Protein AF-E4MB71-F1 (afdb_monomer_lite)

Foldseek 3Di:
DQVLDDDDDDDPVVVVVVSVVVVVLPCPQHWQWDADPVRWIWHQQPAARDIGGATATAADALVPCLPPSLVCCLVRPLQVLQSHLRNQLVLCVRHVARERHPDPHHAQDDAAASLLSSLLVSVVSVSHDPVSLVSSLVRLVSLLPDARPVHRRIRQNQSVCCVVPVFRDPPPPDPPRVVHSVRHVVSVVSSCSSCVVVVNND

Secondary structure (DSSP, 8-state):
-GGGS---S--HHHHHHHHHHHHHTTS-SEE--EE-TTS-EEEE-TTTS-EEES--EESEEHHHHTTTHHHHHHHH-HHHHHHHHHHHHHHHHHHSS--SEESSSB-----S-THHHHHHHHHHTT-S-HHHHHHHHHHHHHHTT-EETTEEEEE-TTHHHHHHHSS--SSSS-TTHHHHHHHHHHHHHHHHHHHHHTT---

pLDDT: mean 98.0, std 4.11, range [49.72, 98.94]

Structure (mmCIF, N/CA/C/O backbone):
data_AF-E4MB71-F1
#
_entry.id   AF-E4MB71-F1
#
loop_
_atom_site.group_PDB
_atom_site.id
_atom_site.type_symbol
_atom_site.label_atom_id
_atom_site.label_alt_id
_atom_site.label_comp_id
_atom_site.label_asym_id
_atom_site.label_entity_id
_atom_site.label_seq_id
_atom_site.pdbx_PDB_ins_code
_atom_site.Cartn_x
_atom_site.Cartn_y
_atom_site.Cartn_z
_atom_site.occupancy
_atom_site.B_iso_or_equiv
_atom_site.auth_seq_id
_atom_site.auth_comp_id
_atom_site.auth_asym_id
_atom_site.auth_atom_id
_atom_site.pdbx_PDB_model_num
ATOM 1 N N . MET A 1 1 ? -11.884 0.348 19.409 1.00 82.19 1 MET A N 1
ATOM 2 C CA . MET A 1 1 ? -11.938 0.363 17.930 1.00 82.19 1 MET A CA 1
ATOM 3 C C . MET A 1 1 ? -13.296 0.855 17.442 1.00 82.19 1 MET A C 1
ATOM 5 O O . MET A 1 1 ? -13.348 1.995 17.018 1.00 82.19 1 MET A O 1
ATOM 9 N N . LEU A 1 2 ? -14.393 0.099 17.597 1.00 92.62 2 LEU A N 1
ATOM 10 C CA . LEU A 1 2 ? -15.703 0.449 17.006 1.00 92.62 2 LEU A CA 1
ATOM 11 C C . LEU A 1 2 ? -16.300 1.801 17.448 1.00 92.62 2 LEU A C 1
ATOM 13 O O . LEU A 1 2 ? -16.857 2.505 16.617 1.00 92.62 2 LEU A O 1
ATOM 17 N N . GLY A 1 3 ? -16.123 2.206 18.712 1.00 94.19 3 GLY A N 1
ATOM 18 C CA . GLY A 1 3 ? -16.611 3.497 19.231 1.00 94.19 3 GLY A CA 1
ATOM 19 C C . GLY A 1 3 ? -15.892 4.742 18.691 1.00 94.19 3 GLY A C 1
ATOM 20 O O . GLY A 1 3 ? -16.098 5.830 19.201 1.00 94.19 3 GLY A O 1
ATOM 21 N N . ARG A 1 4 ? -15.011 4.613 17.688 1.00 94.50 4 ARG A N 1
ATOM 22 C CA . ARG A 1 4 ? -14.465 5.776 16.967 1.00 94.50 4 ARG A CA 1
ATOM 23 C C . ARG A 1 4 ? -15.493 6.427 16.040 1.00 94.50 4 ARG A C 1
ATOM 25 O O . ARG A 1 4 ? -15.279 7.563 15.632 1.00 94.50 4 ARG A O 1
ATOM 32 N N . ILE A 1 5 ? -16.559 5.706 15.686 1.00 97.69 5 ILE A N 1
ATOM 33 C CA . ILE A 1 5 ? -17.670 6.227 14.895 1.00 97.69 5 ILE A CA 1
ATOM 34 C C . ILE A 1 5 ? -18.975 5.848 15.594 1.00 97.69 5 ILE A C 1
ATOM 36 O O . ILE A 1 5 ? -19.319 4.668 15.719 1.00 97.69 5 ILE A O 1
ATOM 40 N N . GLU A 1 6 ? -19.697 6.866 16.039 1.00 97.88 6 GLU A N 1
ATOM 41 C CA . GLU A 1 6 ? -21.020 6.748 16.641 1.00 97.88 6 GLU A CA 1
ATOM 42 C C . GLU A 1 6 ? -22.053 7.216 15.614 1.00 97.88 6 GLU A C 1
ATOM 44 O O . GLU A 1 6 ? -21.882 8.257 14.977 1.00 97.88 6 GLU A O 1
ATOM 49 N N . VAL A 1 7 ? -23.083 6.399 15.388 1.00 98.00 7 VAL A N 1
ATOM 50 C CA . VAL A 1 7 ? -24.142 6.671 14.409 1.00 98.00 7 VAL A CA 1
ATOM 51 C C . VAL A 1 7 ? -25.502 6.594 15.092 1.00 98.00 7 VAL A C 1
ATOM 53 O O . VAL A 1 7 ? -25.758 5.684 15.877 1.00 98.00 7 VAL A O 1
ATOM 56 N N . GLU A 1 8 ? -26.388 7.530 14.762 1.00 98.31 8 GLU A N 1
ATOM 57 C CA . GLU A 1 8 ? -27.729 7.656 15.344 1.00 98.31 8 GLU A CA 1
ATOM 58 C C . GLU A 1 8 ? -28.786 7.869 14.247 1.00 98.31 8 GLU A C 1
ATOM 60 O O . GLU A 1 8 ? -28.458 8.107 13.084 1.00 98.31 8 GLU A O 1
ATOM 65 N N . GLY A 1 9 ? -30.072 7.777 14.606 1.00 98.25 9 GLY A N 1
ATOM 66 C CA . GLY A 1 9 ? -31.196 8.043 13.695 1.00 98.25 9 GLY A CA 1
ATOM 67 C C . GLY A 1 9 ? -31.513 6.931 12.684 1.00 98.25 9 GLY A C 1
ATOM 68 O O . GLY A 1 9 ? -32.307 7.147 11.771 1.00 98.25 9 GLY A O 1
ATOM 69 N N . GLY A 1 10 ? -30.911 5.748 12.833 1.00 97.88 10 GLY A N 1
ATOM 70 C CA . GLY A 1 10 ? -31.118 4.583 11.973 1.00 97.88 10 GLY A CA 1
ATOM 71 C C . GLY A 1 10 ? -32.014 3.493 12.572 1.00 97.88 10 GLY A C 1
ATOM 72 O O . GLY A 1 10 ? -32.376 3.494 13.750 1.00 97.88 10 GLY A O 1
ATOM 73 N N . THR A 1 11 ? -32.344 2.516 11.734 1.00 98.75 11 THR A N 1
ATOM 74 C CA . THR A 1 11 ? -33.005 1.262 12.121 1.00 98.75 11 THR A CA 1
ATOM 75 C C . THR A 1 11 ? -32.009 0.270 12.733 1.00 98.75 11 THR A C 1
ATOM 77 O O . THR A 1 11 ? -30.802 0.344 12.496 1.00 98.75 11 THR A O 1
ATOM 80 N N . THR A 1 12 ? -32.508 -0.730 13.466 1.00 98.69 12 THR A N 1
ATOM 81 C CA . THR A 1 12 ? -31.668 -1.803 14.029 1.00 98.69 12 THR A CA 1
ATOM 82 C C . THR A 1 12 ? -30.829 -2.525 12.970 1.00 98.69 12 THR A C 1
ATOM 84 O O . THR A 1 12 ? -29.670 -2.851 13.228 1.00 98.69 12 THR A O 1
ATOM 87 N N . ASP A 1 13 ? -31.368 -2.747 11.770 1.00 98.75 13 ASP A N 1
ATOM 88 C CA . ASP A 1 13 ? -30.648 -3.450 10.703 1.00 98.75 13 ASP A CA 1
ATOM 89 C C . ASP A 1 13 ? -29.541 -2.595 10.080 1.00 98.75 13 ASP A C 1
ATOM 91 O O . ASP A 1 13 ? -28.474 -3.116 9.743 1.00 98.75 13 ASP A O 1
ATOM 95 N N . GLN A 1 14 ? -29.729 -1.274 10.011 1.00 98.75 14 GLN A N 1
ATOM 96 C CA . GLN A 1 14 ? -28.665 -0.351 9.614 1.00 98.75 14 GLN A CA 1
ATOM 97 C C . GLN A 1 14 ? -27.524 -0.351 10.633 1.00 98.75 14 GLN A C 1
ATOM 99 O O . GLN A 1 14 ? -26.367 -0.447 10.230 1.00 98.75 14 GLN A O 1
ATOM 104 N N . TYR A 1 15 ? -27.821 -0.342 11.938 1.00 98.69 15 TYR A N 1
ATOM 105 C CA . TYR A 1 15 ? -26.783 -0.434 12.971 1.00 98.69 15 TYR A CA 1
ATOM 106 C C . TYR A 1 15 ? -26.015 -1.755 12.904 1.00 98.69 15 TYR A C 1
ATOM 108 O O . TYR A 1 15 ? -24.784 -1.759 12.942 1.00 98.69 15 TYR A O 1
ATOM 116 N N . ARG A 1 16 ? -26.724 -2.880 12.746 1.00 98.62 16 ARG A N 1
ATOM 117 C CA . ARG A 1 16 ? -26.099 -4.201 12.576 1.00 98.62 16 ARG A CA 1
ATOM 118 C C . ARG A 1 16 ? -25.190 -4.230 11.359 1.00 98.62 16 ARG A C 1
ATOM 120 O O . ARG A 1 16 ? -24.053 -4.680 11.474 1.00 98.62 16 ARG A O 1
ATOM 127 N N . THR A 1 17 ? -25.666 -3.731 10.221 1.00 98.75 17 THR A N 1
ATOM 128 C CA . THR A 1 17 ? -24.887 -3.674 8.980 1.00 98.75 17 THR A CA 1
ATOM 129 C C . THR A 1 17 ? -23.653 -2.800 9.162 1.00 98.75 17 THR A C 1
ATOM 131 O O . THR A 1 17 ? -22.541 -3.245 8.886 1.00 98.75 17 THR A O 1
ATOM 134 N N . PHE A 1 18 ? -23.826 -1.591 9.700 1.00 98.75 18 PHE A N 1
ATOM 135 C CA . PHE A 1 18 ? -22.744 -0.635 9.902 1.00 98.75 18 PHE A CA 1
ATOM 136 C C . PHE A 1 18 ? -21.639 -1.202 10.796 1.00 98.75 18 PHE A C 1
ATOM 138 O O . PHE A 1 18 ? -20.486 -1.278 10.374 1.00 98.75 18 PHE A O 1
ATOM 145 N N . TYR A 1 19 ? -21.980 -1.665 12.002 1.00 98.56 19 TYR A N 1
ATOM 146 C CA . TYR A 1 19 ? -20.978 -2.171 12.941 1.00 98.56 19 TYR A CA 1
ATOM 147 C C . TYR A 1 19 ? -20.384 -3.518 12.515 1.00 98.56 19 TYR A C 1
ATOM 149 O O . TYR A 1 19 ? -19.219 -3.778 12.815 1.00 98.56 19 TYR A O 1
ATOM 157 N N . SER A 1 20 ? -21.118 -4.337 11.751 1.00 98.62 20 SER A N 1
ATOM 158 C CA . SER A 1 20 ? -20.559 -5.550 11.137 1.00 98.62 20 SER A CA 1
ATOM 159 C C . SER A 1 20 ? -19.520 -5.212 10.067 1.00 98.62 20 SER A C 1
ATOM 161 O O . SER A 1 20 ? -18.433 -5.791 10.067 1.00 98.62 20 SER A O 1
ATOM 163 N N . CYS A 1 21 ? -19.811 -4.249 9.186 1.00 98.69 21 CYS A N 1
ATOM 164 C CA . CYS A 1 21 ? -18.854 -3.767 8.190 1.00 98.69 21 CYS A CA 1
ATOM 165 C C . CYS A 1 21 ? -17.642 -3.104 8.855 1.00 98.69 21 CYS A C 1
ATOM 167 O O . CYS A 1 21 ? -16.511 -3.439 8.516 1.00 98.69 21 CYS A O 1
ATOM 169 N N . LEU A 1 22 ? -17.855 -2.236 9.851 1.00 98.38 22 LEU A N 1
ATOM 170 C CA . LEU A 1 22 ? -16.765 -1.576 10.575 1.00 98.38 22 LEU A CA 1
ATOM 171 C C . LEU A 1 22 ? -15.863 -2.588 11.288 1.00 98.38 22 LEU A C 1
ATOM 173 O O . LEU A 1 22 ? -14.645 -2.449 11.243 1.00 98.38 22 LEU A O 1
ATOM 177 N N . TYR A 1 23 ? -16.439 -3.633 11.890 1.00 98.44 23 TYR A N 1
ATOM 178 C CA . TYR A 1 23 ? -15.668 -4.743 12.446 1.00 98.44 23 TYR A CA 1
ATOM 179 C C . TYR A 1 23 ? -14.781 -5.400 11.379 1.00 98.44 23 TYR A C 1
ATOM 181 O O . TYR A 1 23 ? -13.574 -5.529 11.591 1.00 98.44 23 TYR A O 1
ATOM 189 N N . ARG A 1 24 ? -15.337 -5.753 10.209 1.00 98.56 24 ARG A N 1
ATOM 190 C CA . ARG A 1 24 ? -14.570 -6.370 9.110 1.00 98.56 24 ARG A CA 1
ATOM 191 C C . ARG A 1 24 ? -13.446 -5.471 8.592 1.00 98.56 24 ARG A C 1
ATOM 193 O O . ARG A 1 24 ? -12.367 -5.983 8.309 1.00 98.56 24 ARG A O 1
ATOM 200 N N . SER A 1 25 ? -13.648 -4.157 8.581 1.00 98.31 25 SER A N 1
ATOM 201 C CA . SER A 1 25 ? -12.637 -3.159 8.203 1.00 98.31 25 SER A CA 1
ATOM 202 C C . SER A 1 25 ? -11.522 -2.950 9.240 1.00 98.31 25 SER A C 1
ATOM 204 O O . SER A 1 25 ? -10.687 -2.070 9.063 1.00 98.31 25 SER A O 1
ATOM 206 N N . THR A 1 26 ? -11.493 -3.721 10.333 1.00 96.56 26 THR A N 1
ATOM 207 C CA . THR A 1 26 ? -10.449 -3.630 11.375 1.00 96.56 26 THR A CA 1
ATOM 208 C C . THR A 1 26 ? -9.679 -4.935 11.583 1.00 96.56 26 THR A C 1
ATOM 210 O O . THR A 1 26 ? -8.955 -5.070 12.566 1.00 96.56 26 THR A O 1
ATOM 213 N N . LEU A 1 27 ? -9.841 -5.904 10.675 1.00 98.44 27 LEU A N 1
ATOM 214 C CA . LEU A 1 27 ? -9.194 -7.216 10.776 1.00 98.44 27 LEU A CA 1
ATOM 215 C C . LEU A 1 27 ? -7.884 -7.319 9.988 1.00 98.44 27 LEU A C 1
ATOM 217 O O . LEU A 1 27 ? -6.977 -8.021 10.429 1.00 98.44 27 LEU A O 1
ATOM 221 N N . PHE A 1 28 ? -7.795 -6.647 8.837 1.00 98.75 28 PHE A N 1
ATOM 222 C CA . PHE A 1 28 ? -6.672 -6.763 7.905 1.00 98.75 28 PHE A CA 1
ATOM 223 C C . PHE A 1 28 ? -6.094 -5.389 7.524 1.00 98.75 28 PHE A C 1
ATOM 225 O O . PHE A 1 28 ? -6.854 -4.417 7.479 1.00 98.75 28 PHE A O 1
ATOM 232 N N . PRO A 1 29 ? -4.784 -5.306 7.214 1.00 98.75 29 PRO A N 1
ATOM 233 C CA . PRO A 1 29 ? -3.789 -6.379 7.354 1.00 98.75 29 PRO A CA 1
ATOM 234 C C . PRO A 1 29 ? -3.560 -6.754 8.826 1.00 98.75 29 PRO A C 1
ATOM 236 O O . PRO A 1 29 ? -3.719 -5.920 9.719 1.00 98.75 29 PRO A O 1
ATOM 239 N N . ARG A 1 30 ? -3.214 -8.016 9.100 1.00 98.75 30 ARG A N 1
ATOM 240 C CA . ARG A 1 30 ? -2.982 -8.456 10.485 1.00 98.75 30 ARG A CA 1
ATOM 241 C C . ARG A 1 30 ? -1.586 -8.060 10.951 1.00 98.75 30 ARG A C 1
ATOM 243 O O . ARG A 1 30 ? -0.652 -8.037 10.147 1.00 98.75 30 ARG A O 1
ATOM 250 N N . LYS A 1 31 ? -1.431 -7.851 12.262 1.00 98.88 31 LYS A N 1
ATOM 251 C CA . LYS A 1 31 ? -0.110 -7.786 12.898 1.00 98.88 31 LYS A CA 1
ATOM 252 C C . LYS A 1 31 ? 0.650 -9.075 12.594 1.00 98.88 31 LYS A C 1
ATOM 254 O O . LYS A 1 31 ? 0.107 -10.169 12.749 1.00 98.88 31 LYS A O 1
ATOM 259 N N . PHE A 1 32 ? 1.890 -8.931 12.155 1.00 98.88 32 PHE A N 1
ATOM 260 C CA . PHE A 1 32 ? 2.808 -10.034 11.886 1.00 98.88 32 PHE A CA 1
ATOM 261 C C . PHE A 1 32 ? 4.153 -9.803 12.576 1.00 98.88 32 PHE A C 1
ATOM 263 O O . PHE A 1 32 ? 5.210 -10.171 12.079 1.00 98.88 32 PHE A O 1
ATOM 270 N N . TYR A 1 33 ? 4.080 -9.154 13.731 1.00 98.88 33 TYR A N 1
ATOM 271 C CA . TYR A 1 33 ? 5.183 -8.900 14.631 1.00 98.88 33 TYR A CA 1
ATOM 272 C C . TYR A 1 33 ? 4.803 -9.403 16.027 1.00 98.88 33 TYR A C 1
ATOM 274 O O . TYR A 1 33 ? 3.621 -9.525 16.363 1.00 98.88 33 TYR A O 1
ATOM 282 N N . GLU A 1 34 ? 5.813 -9.654 16.842 1.00 98.88 34 GLU A N 1
ATOM 283 C CA . GLU A 1 34 ? 5.720 -10.066 18.235 1.00 98.88 34 GLU A CA 1
ATOM 284 C C . GLU A 1 34 ? 6.510 -9.094 19.120 1.00 98.88 34 GLU A C 1
ATOM 286 O O . GLU A 1 34 ? 7.253 -8.237 18.635 1.00 98.88 34 GLU A O 1
ATOM 291 N N . ILE A 1 35 ? 6.315 -9.198 20.434 1.00 98.69 35 ILE A N 1
ATOM 292 C CA . ILE A 1 35 ? 7.003 -8.370 21.425 1.00 98.69 35 ILE A CA 1
ATOM 293 C C . ILE A 1 35 ? 7.885 -9.287 22.268 1.00 98.69 35 ILE A C 1
ATOM 295 O O . ILE A 1 35 ? 7.393 -10.252 22.855 1.00 98.69 35 ILE A O 1
ATOM 299 N N . ASP A 1 36 ? 9.185 -9.002 22.317 1.00 97.88 36 ASP A N 1
ATOM 300 C CA . ASP A 1 36 ? 10.129 -9.780 23.115 1.00 97.88 36 ASP A CA 1
ATOM 301 C C . ASP A 1 36 ? 9.987 -9.506 24.626 1.00 97.88 36 ASP A C 1
ATOM 303 O O . ASP A 1 36 ? 9.243 -8.633 25.077 1.00 97.88 36 ASP A O 1
ATOM 307 N N . LYS A 1 37 ? 10.752 -10.238 25.445 1.00 97.38 37 LYS A N 1
ATOM 308 C CA . LYS A 1 37 ? 10.742 -10.090 26.913 1.00 97.38 37 LYS A CA 1
ATOM 309 C C . LYS A 1 37 ? 11.136 -8.692 27.420 1.00 97.38 37 LYS A C 1
ATOM 311 O O . LYS A 1 37 ? 10.883 -8.386 28.581 1.00 97.38 37 LYS A O 1
ATOM 316 N N . ASN A 1 38 ? 11.803 -7.889 26.592 1.00 98.00 38 ASN A N 1
ATOM 317 C CA . ASN A 1 38 ? 12.260 -6.541 26.921 1.00 98.00 38 ASN A CA 1
ATOM 318 C C . ASN A 1 38 ? 11.294 -5.464 26.393 1.00 98.00 38 ASN A C 1
ATOM 320 O O . ASN A 1 38 ? 11.539 -4.280 26.607 1.00 98.00 38 ASN A O 1
ATOM 324 N N . GLY A 1 39 ? 10.211 -5.856 25.713 1.00 97.75 39 GLY A N 1
ATOM 325 C CA . GLY A 1 39 ? 9.265 -4.932 25.096 1.00 97.75 39 GLY A CA 1
ATOM 326 C C . GLY A 1 39 ? 9.649 -4.486 23.682 1.00 97.75 39 GLY A C 1
ATOM 327 O O . GLY A 1 39 ? 8.983 -3.604 23.141 1.00 97.75 39 GLY A O 1
ATOM 328 N N . ASN A 1 40 ? 10.686 -5.066 23.068 1.00 98.31 40 ASN A N 1
ATOM 329 C CA . ASN A 1 40 ? 11.068 -4.730 21.697 1.00 98.31 40 ASN A CA 1
ATOM 330 C C . ASN A 1 40 ? 10.130 -5.403 20.700 1.00 98.31 40 ASN A C 1
ATOM 332 O O . ASN A 1 40 ? 9.779 -6.573 20.849 1.00 98.31 40 ASN A O 1
ATOM 336 N N . ILE A 1 41 ? 9.786 -4.675 19.644 1.00 98.69 41 ILE A N 1
ATOM 337 C CA . ILE A 1 41 ? 9.001 -5.199 18.532 1.00 98.69 41 ILE A CA 1
ATOM 338 C C . ILE A 1 41 ? 9.936 -5.910 17.550 1.00 98.69 41 ILE A C 1
ATOM 340 O O . ILE A 1 41 ? 10.899 -5.313 17.065 1.00 98.69 41 ILE A O 1
ATOM 344 N N . LEU A 1 42 ? 9.633 -7.171 17.252 1.00 98.69 42 LEU A N 1
ATOM 345 C CA . LEU A 1 42 ? 10.373 -8.033 16.330 1.00 98.69 42 LEU A CA 1
ATOM 346 C C . LEU A 1 42 ? 9.393 -8.736 15.390 1.00 98.69 42 LEU A C 1
ATOM 348 O O . LEU A 1 42 ? 8.239 -8.947 15.746 1.00 98.69 42 LEU A O 1
ATOM 352 N N . HIS A 1 43 ? 9.843 -9.179 14.226 1.00 98.88 43 HIS A N 1
ATOM 353 C CA . HIS A 1 43 ? 9.041 -10.015 13.339 1.00 98.88 43 HIS A CA 1
ATOM 354 C C . HIS A 1 43 ? 9.901 -11.081 12.664 1.00 98.88 43 HIS A C 1
ATOM 356 O O . HIS A 1 43 ? 11.083 -10.871 12.408 1.00 98.88 43 HIS A O 1
ATOM 362 N N . TYR A 1 44 ? 9.293 -12.224 12.348 1.00 98.81 44 TYR A N 1
ATOM 363 C CA . TYR A 1 44 ? 9.832 -13.126 11.334 1.00 98.81 44 TYR A CA 1
ATOM 364 C C . TYR A 1 44 ? 9.506 -12.538 9.961 1.00 98.81 44 TYR A C 1
ATOM 366 O O . TYR A 1 44 ? 8.333 -12.328 9.644 1.00 98.81 44 TYR A O 1
ATOM 374 N N . SER A 1 45 ? 10.522 -12.268 9.150 1.00 98.81 45 SER A N 1
ATOM 375 C CA . SER A 1 45 ? 10.342 -11.766 7.796 1.00 98.81 45 SER A CA 1
ATOM 376 C C . SER A 1 45 ? 9.757 -12.865 6.912 1.00 98.81 45 SER A C 1
ATOM 378 O O . SER A 1 45 ? 10.427 -13.865 6.628 1.00 98.81 45 SER A O 1
ATOM 380 N N . PRO A 1 46 ? 8.535 -12.686 6.382 1.00 98.69 46 PRO A N 1
ATOM 381 C CA . PRO A 1 46 ? 7.987 -13.630 5.423 1.00 98.69 46 PRO A CA 1
ATOM 382 C C . PRO A 1 46 ? 8.632 -13.492 4.032 1.00 98.69 46 PRO A C 1
ATOM 384 O O . PRO A 1 46 ? 8.223 -14.193 3.106 1.00 98.69 46 PRO A O 1
ATOM 387 N N . TYR A 1 47 ? 9.601 -12.585 3.875 1.00 98.62 47 TYR A N 1
ATOM 388 C CA . TYR A 1 47 ? 10.261 -12.281 2.612 1.00 98.62 47 TYR A CA 1
ATOM 389 C C . TYR A 1 47 ? 11.668 -12.875 2.515 1.00 98.62 47 TYR A C 1
ATOM 391 O O . TYR A 1 47 ? 12.042 -13.331 1.436 1.00 98.62 47 TYR A O 1
ATOM 399 N N . ASN A 1 48 ? 12.426 -12.906 3.618 1.00 98.56 48 ASN A N 1
ATOM 400 C CA . ASN A 1 48 ? 13.794 -13.440 3.637 1.00 98.56 48 ASN A CA 1
ATOM 401 C C . ASN A 1 48 ? 14.042 -14.538 4.694 1.00 98.56 48 ASN A C 1
ATOM 403 O O . ASN A 1 48 ? 15.068 -15.210 4.633 1.00 98.56 48 ASN A O 1
ATOM 407 N N . GLY A 1 49 ? 13.097 -14.777 5.610 1.00 98.62 49 GLY A N 1
ATOM 408 C CA . GLY A 1 49 ? 13.181 -15.837 6.618 1.00 98.62 49 GLY A CA 1
ATOM 409 C C . GLY A 1 49 ? 13.978 -15.493 7.882 1.00 98.62 49 GLY A C 1
ATOM 410 O O . GLY A 1 49 ? 14.173 -16.367 8.727 1.00 98.62 49 GLY A O 1
ATOM 411 N N . GLU A 1 50 ? 14.435 -14.251 8.037 1.00 98.75 50 GLU A N 1
ATOM 412 C CA . GLU A 1 50 ? 15.164 -13.788 9.222 1.00 98.75 50 GLU A CA 1
ATOM 413 C C . GLU A 1 50 ? 14.223 -13.232 10.301 1.00 98.75 50 GLU A C 1
ATOM 415 O O . GLU A 1 50 ? 13.084 -12.861 10.024 1.00 98.75 50 GLU A O 1
ATOM 420 N N . VAL A 1 51 ? 14.699 -13.148 11.548 1.00 98.75 51 VAL A N 1
ATOM 421 C CA . VAL A 1 51 ? 14.005 -12.416 12.619 1.00 98.75 51 VAL A CA 1
ATOM 422 C C . VAL A 1 51 ? 14.629 -11.032 12.745 1.00 98.75 51 VAL A C 1
ATOM 424 O O . VAL A 1 51 ? 15.806 -10.915 13.088 1.00 98.75 51 VAL A O 1
ATOM 427 N N . LEU A 1 52 ? 13.841 -9.994 12.479 1.00 98.81 52 LEU A N 1
ATOM 428 C CA . LEU A 1 52 ? 14.304 -8.613 12.361 1.00 98.81 52 LEU A CA 1
ATOM 429 C C . LEU A 1 52 ? 13.515 -7.676 13.290 1.00 98.81 52 LEU A C 1
ATOM 431 O O . LEU A 1 52 ? 12.380 -7.981 13.667 1.00 98.81 52 LEU A O 1
ATOM 435 N N . PRO A 1 53 ? 14.102 -6.540 13.705 1.00 98.62 53 PRO A N 1
ATOM 436 C CA . PRO A 1 53 ? 13.400 -5.557 14.517 1.00 98.62 53 PRO A CA 1
ATOM 437 C C . PRO A 1 53 ? 12.362 -4.764 13.716 1.00 98.62 53 PRO A C 1
ATOM 439 O O . PRO A 1 53 ? 12.508 -4.523 12.520 1.00 98.62 53 PRO A O 1
ATOM 442 N N . GLY A 1 54 ? 11.343 -4.275 14.419 1.00 98.62 54 GLY A N 1
ATOM 443 C CA . GLY A 1 54 ? 10.341 -3.359 13.881 1.00 98.62 54 GLY A CA 1
ATOM 444 C C . GLY A 1 54 ? 9.045 -4.034 13.445 1.00 98.62 54 GLY A C 1
ATOM 445 O O . GLY A 1 54 ? 8.876 -5.251 13.533 1.00 98.62 54 GLY A O 1
ATOM 446 N N . TYR A 1 55 ? 8.089 -3.208 13.030 1.00 98.88 55 TYR A N 1
ATOM 447 C CA . TYR A 1 55 ? 6.748 -3.657 12.674 1.00 98.88 55 TYR A CA 1
ATOM 448 C C . TYR A 1 55 ? 6.745 -4.501 11.398 1.00 98.88 55 TYR A C 1
ATOM 450 O O . TYR A 1 55 ? 7.573 -4.319 10.508 1.00 98.88 55 TYR A O 1
ATOM 458 N N . MET A 1 56 ? 5.758 -5.387 11.300 1.00 98.88 56 MET A N 1
ATOM 459 C CA . MET A 1 56 ? 5.426 -6.126 10.088 1.00 98.88 56 MET A CA 1
ATOM 460 C C . MET A 1 56 ? 3.928 -6.417 10.075 1.00 98.88 56 MET A C 1
ATOM 462 O O . MET A 1 56 ? 3.328 -6.725 11.109 1.00 98.88 56 MET A O 1
ATOM 466 N N . TYR A 1 57 ? 3.327 -6.309 8.895 1.00 98.94 57 TYR A N 1
ATOM 467 C CA . TYR A 1 57 ? 1.913 -6.560 8.639 1.00 98.94 57 TYR A CA 1
ATOM 468 C C . TYR A 1 57 ? 1.767 -7.327 7.325 1.00 98.94 57 TYR A C 1
ATOM 470 O O . TYR A 1 57 ? 2.568 -7.151 6.408 1.00 98.94 57 TYR A O 1
ATOM 478 N N . THR A 1 58 ? 0.752 -8.184 7.223 1.00 98.88 58 THR A N 1
ATOM 479 C CA . THR A 1 58 ? 0.490 -8.967 6.004 1.00 98.88 58 THR A CA 1
ATOM 480 C C . THR A 1 58 ? -0.986 -9.385 5.898 1.00 98.88 58 THR A C 1
ATOM 482 O O . THR A 1 58 ? -1.815 -8.968 6.712 1.00 98.88 58 THR A O 1
ATOM 485 N N . ASP A 1 59 ? -1.321 -10.190 4.890 1.00 98.81 59 ASP A N 1
ATOM 486 C CA . ASP A 1 59 ? -2.658 -10.690 4.553 1.00 98.81 59 ASP A CA 1
ATOM 487 C C . ASP A 1 59 ? -3.607 -9.601 4.077 1.00 98.81 59 ASP A C 1
ATOM 489 O O . ASP A 1 59 ? -4.710 -9.419 4.586 1.00 98.81 59 ASP A O 1
ATOM 493 N N . THR A 1 60 ? -3.151 -8.873 3.062 1.00 98.81 60 THR A N 1
ATOM 494 C CA . THR A 1 60 ? -3.966 -7.916 2.320 1.00 98.81 60 THR A CA 1
ATOM 495 C C . THR A 1 60 ? -3.528 -7.858 0.860 1.00 98.81 60 THR A C 1
ATOM 497 O O . THR A 1 60 ? -2.355 -8.069 0.538 1.00 98.81 60 THR A O 1
ATOM 500 N N . GLY A 1 61 ? -4.487 -7.558 -0.013 1.00 98.75 61 GLY A N 1
ATOM 501 C CA . GLY A 1 61 ? -4.272 -7.247 -1.420 1.00 98.75 61 GLY A CA 1
ATOM 502 C C . GLY A 1 61 ? -4.562 -5.782 -1.678 1.00 98.75 61 GLY A C 1
ATOM 503 O O . GLY A 1 61 ? -5.697 -5.338 -1.510 1.00 98.75 61 GLY A O 1
ATOM 504 N N . PHE A 1 62 ? -3.563 -5.011 -2.090 1.00 98.81 62 PHE A N 1
ATOM 505 C CA . PHE A 1 62 ? -3.743 -3.580 -2.280 1.00 98.81 62 PHE A CA 1
ATOM 506 C C . PHE A 1 62 ? -4.688 -3.246 -3.407 1.00 98.81 62 PHE A C 1
ATOM 508 O O . PHE A 1 62 ? -5.441 -2.303 -3.214 1.00 98.81 62 PHE A O 1
ATOM 515 N N . TRP A 1 63 ? -4.758 -4.057 -4.468 1.00 98.81 63 TRP A N 1
ATOM 516 C CA . TRP A 1 63 ? -5.775 -3.945 -5.523 1.00 98.81 63 TRP A CA 1
ATOM 517 C C . TRP A 1 63 ? -7.215 -3.815 -4.978 1.00 98.81 63 TRP A C 1
ATOM 519 O O . TRP A 1 63 ? -8.030 -3.065 -5.531 1.00 98.81 63 TRP A O 1
ATOM 529 N N . ASP A 1 64 ? -7.509 -4.481 -3.855 1.00 98.81 64 ASP A N 1
ATOM 530 C CA . ASP A 1 64 ? -8.772 -4.348 -3.126 1.00 98.81 64 ASP A CA 1
ATOM 531 C C . ASP A 1 64 ? -8.764 -3.114 -2.209 1.00 98.81 64 ASP A C 1
ATOM 533 O O . ASP A 1 64 ? -9.657 -2.262 -2.247 1.00 98.81 64 ASP A O 1
ATOM 537 N N . THR A 1 65 ? -7.753 -3.018 -1.344 1.00 98.81 65 THR A N 1
ATOM 538 C CA . THR A 1 65 ? -7.830 -2.203 -0.125 1.00 98.81 65 THR A CA 1
ATOM 539 C C . THR A 1 65 ? -7.397 -0.746 -0.286 1.00 98.81 65 THR A C 1
ATOM 541 O O . THR A 1 65 ? -7.712 0.065 0.591 1.00 98.81 65 THR A O 1
ATOM 544 N N . PHE A 1 66 ? -6.718 -0.380 -1.381 1.00 98.81 66 PHE A N 1
ATOM 545 C CA . PHE A 1 66 ? -6.285 1.007 -1.631 1.00 98.81 66 PHE A CA 1
ATOM 546 C C . PHE A 1 66 ? -7.470 1.979 -1.752 1.00 98.81 66 PHE A C 1
ATOM 548 O O . PHE A 1 66 ? -7.365 3.156 -1.418 1.00 98.81 66 PHE A O 1
ATOM 555 N N . ARG A 1 67 ? -8.621 1.466 -2.202 1.00 98.69 67 ARG A N 1
ATOM 556 C CA . ARG A 1 67 ? -9.793 2.250 -2.616 1.00 98.69 67 ARG A CA 1
ATOM 557 C C . ARG A 1 67 ? -10.518 2.912 -1.446 1.00 98.69 67 ARG A C 1
ATOM 559 O O . ARG A 1 67 ? -11.018 4.025 -1.583 1.00 98.69 67 ARG A O 1
ATOM 566 N N . SER A 1 68 ? -10.619 2.221 -0.310 1.00 98.50 68 SER A N 1
ATOM 567 C CA . SER A 1 68 ? -11.379 2.719 0.848 1.00 98.50 68 SER A CA 1
ATOM 568 C C . SER A 1 68 ? -10.885 2.227 2.204 1.00 98.50 68 SER A C 1
ATOM 570 O O . SER A 1 68 ? -11.017 2.968 3.176 1.00 98.50 68 SER A O 1
ATOM 572 N N . LEU A 1 69 ? -10.291 1.031 2.298 1.00 98.81 69 LEU A N 1
ATOM 573 C CA . LEU A 1 69 ? -9.848 0.493 3.584 1.00 98.81 69 LEU A CA 1
ATOM 574 C C . LEU A 1 69 ? -8.686 1.313 4.151 1.00 98.81 69 LEU A C 1
ATOM 576 O O . LEU A 1 69 ? -8.801 1.847 5.249 1.00 98.81 69 LEU A O 1
ATOM 580 N N . PHE A 1 70 ? -7.600 1.482 3.396 1.00 98.81 70 PHE A N 1
ATOM 581 C CA . PHE A 1 70 ? -6.473 2.313 3.836 1.00 98.81 70 PHE A CA 1
ATOM 582 C C . PHE A 1 70 ? -6.855 3.791 4.040 1.00 98.81 70 PHE A C 1
ATOM 584 O O . PHE A 1 70 ? -6.487 4.353 5.075 1.00 98.81 70 PHE A O 1
ATOM 591 N N . PRO A 1 71 ? -7.671 4.415 3.164 1.00 98.88 71 PRO A N 1
ATOM 592 C CA . PRO A 1 71 ? -8.242 5.732 3.438 1.00 98.88 71 PRO A CA 1
ATOM 593 C C . PRO A 1 71 ? -9.039 5.818 4.751 1.00 98.88 71 PRO A C 1
ATOM 595 O O . PRO A 1 71 ? -8.910 6.812 5.469 1.00 98.88 71 PRO A O 1
ATOM 598 N N . LEU A 1 72 ? -9.825 4.789 5.100 1.00 98.75 72 LEU A N 1
ATOM 599 C CA . LEU A 1 72 ? -10.532 4.711 6.383 1.00 98.75 72 LEU A CA 1
ATOM 600 C C . LEU A 1 72 ? -9.547 4.641 7.555 1.00 98.75 72 LEU A C 1
ATOM 602 O O . LEU A 1 72 ? -9.752 5.329 8.556 1.00 98.75 72 LEU A O 1
ATOM 606 N N . LEU A 1 73 ? -8.473 3.851 7.439 1.00 98.69 73 LEU A N 1
ATOM 607 C CA . LEU A 1 73 ? -7.440 3.786 8.475 1.00 98.69 73 LEU A CA 1
ATOM 608 C C . LEU A 1 73 ? -6.755 5.144 8.657 1.00 98.69 73 LEU A C 1
ATOM 610 O O . LEU A 1 73 ? -6.609 5.589 9.790 1.00 98.69 73 LEU A O 1
ATOM 614 N N . ASN A 1 74 ? -6.426 5.846 7.571 1.00 98.69 74 ASN A N 1
ATOM 615 C CA . ASN A 1 74 ? -5.854 7.193 7.637 1.00 98.69 74 ASN A CA 1
ATOM 616 C C . ASN A 1 74 ? -6.765 8.195 8.362 1.00 98.69 74 ASN A C 1
ATOM 618 O O . ASN A 1 74 ? -6.273 9.068 9.069 1.00 98.69 74 ASN A O 1
ATOM 622 N N . LEU A 1 75 ? -8.084 8.072 8.199 1.00 98.44 75 LEU A N 1
ATOM 623 C CA . LEU A 1 75 ? -9.047 8.980 8.820 1.00 98.44 75 LEU A CA 1
ATOM 624 C C . LEU A 1 75 ? -9.330 8.637 10.291 1.00 98.44 75 LEU A C 1
ATOM 626 O O . LEU A 1 75 ? -9.394 9.528 11.133 1.00 98.44 75 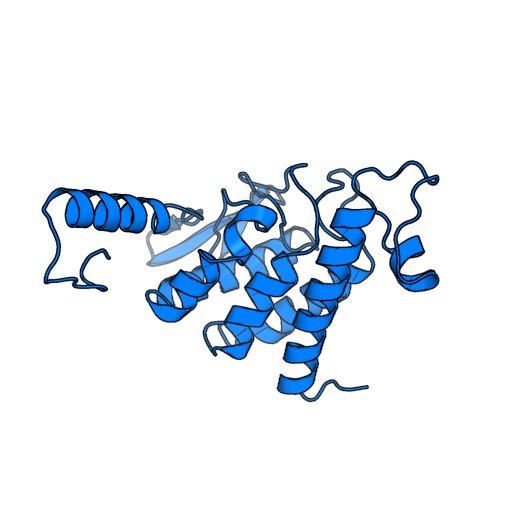LEU A O 1
ATOM 630 N N . VAL A 1 76 ? -9.544 7.356 10.597 1.00 97.94 76 VAL A N 1
ATOM 631 C CA . VAL A 1 76 ? -10.154 6.918 11.868 1.00 97.94 76 VAL A CA 1
ATOM 632 C C . VAL A 1 76 ? -9.153 6.215 12.787 1.00 97.94 76 VAL A C 1
ATOM 634 O O . VAL A 1 76 ? -9.279 6.273 14.013 1.00 97.94 76 VAL A O 1
ATOM 637 N N . TYR A 1 77 ? -8.136 5.571 12.213 1.00 98.44 77 TYR A N 1
ATOM 638 C CA . TYR A 1 77 ? -7.136 4.778 12.932 1.00 98.44 77 TYR A CA 1
ATOM 639 C C . TYR A 1 77 ? -5.691 5.099 12.489 1.00 98.44 77 TYR A C 1
ATOM 641 O O . TYR A 1 77 ? -4.923 4.171 12.216 1.00 98.44 77 TYR A O 1
ATOM 649 N N . PRO A 1 78 ? -5.279 6.383 12.422 1.00 98.56 78 PRO A N 1
ATOM 650 C CA . PRO A 1 78 ? -4.001 6.765 11.817 1.00 98.56 78 PRO A CA 1
ATOM 651 C C . PRO A 1 78 ? -2.794 6.147 12.529 1.00 98.56 78 PRO A C 1
ATOM 653 O O . PRO A 1 78 ? -1.844 5.748 11.870 1.00 98.56 78 PRO A O 1
ATOM 656 N N . SER A 1 79 ? -2.847 5.963 13.854 1.00 98.50 79 SER A N 1
ATOM 657 C CA . SER A 1 79 ? -1.758 5.310 14.596 1.00 98.50 79 SER A CA 1
ATOM 658 C C . SER A 1 79 ? -1.536 3.857 14.168 1.00 98.50 79 SER A C 1
ATOM 660 O O . SER A 1 79 ? -0.403 3.399 14.142 1.00 98.50 79 SER A O 1
ATOM 662 N N . VAL A 1 80 ? -2.601 3.135 13.802 1.00 98.69 80 VAL A N 1
ATOM 663 C CA . VAL A 1 80 ? -2.487 1.759 13.296 1.00 98.69 80 VAL A CA 1
ATOM 664 C C . VAL A 1 80 ? -1.881 1.774 11.900 1.00 98.69 80 VAL A C 1
ATOM 666 O O . VAL A 1 80 ? -0.995 0.976 11.610 1.00 98.69 80 VAL A O 1
ATOM 669 N N . ASN A 1 81 ? -2.313 2.699 11.039 1.00 98.81 81 ASN A N 1
ATOM 670 C CA . ASN A 1 81 ? -1.741 2.769 9.702 1.00 98.81 81 ASN A CA 1
ATOM 671 C C . ASN A 1 81 ? -0.280 3.239 9.712 1.00 98.81 81 ASN A C 1
ATOM 673 O O . ASN A 1 81 ? 0.477 2.796 8.861 1.00 98.81 81 ASN A O 1
ATOM 677 N N . ALA A 1 82 ? 0.149 4.040 10.692 1.00 98.94 82 ALA A N 1
ATOM 678 C CA . ALA A 1 82 ? 1.561 4.371 10.888 1.00 98.94 82 ALA A CA 1
ATOM 679 C C . ALA A 1 82 ? 2.419 3.113 11.131 1.00 98.94 82 ALA A C 1
ATOM 681 O O . ALA A 1 82 ? 3.448 2.942 10.479 1.00 98.94 82 ALA A O 1
ATOM 682 N N . GLU A 1 83 ? 1.962 2.186 11.987 1.00 98.88 83 GLU A N 1
ATOM 683 C CA . GLU A 1 83 ? 2.632 0.888 12.183 1.00 98.88 83 GLU A CA 1
ATOM 684 C C . GLU A 1 83 ? 2.646 0.053 10.889 1.00 98.88 83 GLU A C 1
ATOM 686 O O . GLU A 1 83 ? 3.647 -0.591 10.573 1.00 98.88 83 GLU A O 1
ATOM 691 N N . ILE A 1 84 ? 1.552 0.078 10.115 1.00 98.94 84 ILE A N 1
ATOM 692 C CA . ILE A 1 84 ? 1.478 -0.622 8.825 1.00 98.94 84 ILE A CA 1
ATOM 693 C C . ILE A 1 84 ? 2.483 -0.028 7.830 1.00 98.94 84 ILE A C 1
ATOM 695 O O . ILE A 1 84 ? 3.200 -0.791 7.190 1.00 98.94 84 ILE A O 1
ATOM 699 N N . GLN A 1 85 ? 2.586 1.301 7.715 1.00 98.94 85 GLN A N 1
ATOM 700 C CA . GLN A 1 85 ? 3.550 1.954 6.820 1.00 98.94 85 GLN A CA 1
ATOM 701 C C . GLN A 1 85 ? 4.999 1.608 7.188 1.00 98.94 85 GLN A C 1
ATOM 703 O O . GLN A 1 85 ? 5.784 1.291 6.294 1.00 98.94 85 GLN A O 1
ATOM 708 N N . ALA A 1 86 ? 5.335 1.579 8.482 1.00 98.94 86 ALA A N 1
ATOM 709 C CA . ALA A 1 86 ? 6.640 1.101 8.943 1.00 98.94 86 ALA A CA 1
ATOM 710 C C . ALA A 1 86 ? 6.887 -0.366 8.540 1.00 98.94 86 ALA A C 1
ATOM 712 O O . ALA A 1 86 ? 7.965 -0.722 8.062 1.00 98.94 86 ALA A O 1
ATOM 713 N N . GLY A 1 87 ? 5.856 -1.213 8.636 1.00 98.94 87 GLY A N 1
ATOM 714 C CA . GLY A 1 87 ? 5.897 -2.589 8.136 1.00 98.94 87 GLY A CA 1
ATOM 715 C C . GLY A 1 87 ? 6.116 -2.696 6.622 1.00 98.94 87 GLY A C 1
ATOM 716 O O . GLY A 1 87 ? 6.836 -3.583 6.171 1.00 98.94 87 GLY A O 1
ATOM 717 N N . LEU A 1 88 ? 5.558 -1.781 5.824 1.00 98.94 88 LEU A N 1
ATOM 718 C CA . LEU A 1 88 ? 5.805 -1.732 4.377 1.00 98.94 88 LEU A CA 1
ATOM 719 C C . LEU A 1 88 ? 7.230 -1.284 4.044 1.00 98.94 88 LEU A C 1
ATOM 721 O O . LEU A 1 88 ? 7.831 -1.813 3.107 1.00 98.94 88 LEU A O 1
ATOM 725 N N . ALA A 1 89 ? 7.793 -0.356 4.819 1.00 98.94 89 ALA A N 1
ATOM 726 C CA . ALA A 1 89 ? 9.190 0.038 4.676 1.00 98.94 89 ALA A CA 1
ATOM 727 C C . ALA A 1 89 ? 10.125 -1.150 4.961 1.00 98.94 89 ALA A C 1
ATOM 729 O O . ALA A 1 89 ? 11.063 -1.392 4.201 1.00 98.94 89 ALA A O 1
ATOM 730 N N . ASN A 1 90 ? 9.818 -1.943 5.991 1.00 98.94 90 ASN A N 1
ATOM 731 C CA . ASN A 1 90 ? 10.504 -3.199 6.296 1.00 98.94 90 ASN A CA 1
ATOM 732 C C . ASN A 1 90 ? 10.354 -4.241 5.174 1.00 98.94 90 ASN A C 1
ATOM 734 O O . ASN A 1 90 ? 11.359 -4.736 4.667 1.00 98.94 90 ASN A O 1
ATOM 738 N N . ALA A 1 91 ? 9.141 -4.463 4.655 1.00 98.88 91 ALA A N 1
ATOM 739 C CA . ALA A 1 91 ? 8.920 -5.351 3.509 1.00 98.88 91 ALA A CA 1
ATOM 740 C C . ALA A 1 91 ? 9.772 -4.969 2.280 1.00 98.88 91 ALA A C 1
ATOM 742 O O . ALA A 1 91 ? 10.313 -5.848 1.599 1.00 98.88 91 ALA A O 1
ATOM 743 N N . TYR A 1 92 ? 9.947 -3.669 2.009 1.00 98.88 92 TYR A N 1
ATOM 744 C CA . TYR A 1 92 ? 10.851 -3.203 0.954 1.00 98.88 92 TYR A CA 1
ATOM 745 C C . TYR A 1 92 ? 12.325 -3.456 1.289 1.00 98.88 92 TYR A C 1
ATOM 747 O O . TYR A 1 92 ? 13.048 -3.961 0.433 1.00 98.88 92 TYR A O 1
ATOM 755 N N . ARG A 1 93 ? 12.777 -3.165 2.517 1.00 98.81 93 ARG A N 1
ATOM 756 C CA . ARG A 1 93 ? 14.162 -3.442 2.956 1.00 98.81 93 ARG A CA 1
ATOM 757 C C . ARG A 1 93 ? 14.516 -4.926 2.837 1.00 98.81 93 ARG A C 1
ATOM 759 O O . ARG A 1 93 ? 15.639 -5.262 2.478 1.00 98.81 93 ARG A O 1
ATOM 766 N N . GLU A 1 94 ? 13.556 -5.799 3.109 1.00 98.81 94 GLU A N 1
ATOM 767 C CA . GLU A 1 94 ? 13.762 -7.247 3.192 1.00 98.81 94 GLU A CA 1
ATOM 768 C C . GLU A 1 94 ? 13.604 -7.977 1.859 1.00 98.81 94 GLU A C 1
ATOM 770 O O . GLU A 1 94 ? 14.179 -9.049 1.682 1.00 98.81 94 GLU A O 1
ATOM 775 N N . SER A 1 95 ? 12.821 -7.423 0.927 1.00 98.56 95 SER A N 1
ATOM 776 C CA . SER A 1 95 ? 12.504 -8.081 -0.349 1.00 98.56 95 SER A CA 1
ATOM 777 C C . SER A 1 95 ? 12.935 -7.300 -1.591 1.00 98.56 95 SER A C 1
ATOM 779 O O . SER A 1 95 ? 12.968 -7.853 -2.689 1.00 98.56 95 SER A O 1
ATOM 781 N N . GLY A 1 96 ? 13.233 -6.008 -1.447 1.00 98.62 96 GLY A N 1
ATOM 782 C CA . GLY A 1 96 ? 13.470 -5.084 -2.555 1.00 98.62 96 GLY A CA 1
ATOM 783 C C . GLY A 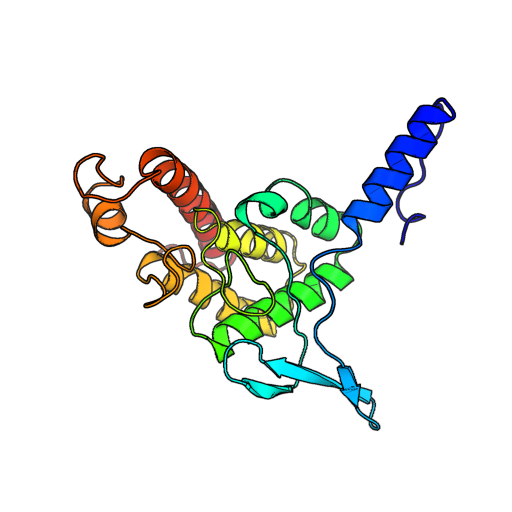1 96 ? 12.202 -4.607 -3.275 1.00 98.62 96 GLY A C 1
ATOM 784 O O . GLY A 1 96 ? 12.318 -3.918 -4.291 1.00 98.62 96 GLY A O 1
ATOM 785 N N . PHE A 1 97 ? 11.005 -4.954 -2.783 1.00 98.81 97 PHE A N 1
ATOM 786 C CA . PHE A 1 97 ? 9.717 -4.560 -3.363 1.00 98.81 97 PHE A CA 1
ATOM 787 C C . PHE A 1 97 ? 8.696 -4.175 -2.286 1.00 98.81 97 PHE A C 1
ATOM 789 O O . PHE A 1 97 ? 8.635 -4.793 -1.226 1.00 98.81 97 PHE A O 1
ATOM 796 N N . LEU A 1 98 ? 7.832 -3.203 -2.590 1.00 98.75 98 LEU A N 1
ATOM 797 C CA . LEU A 1 98 ? 6.560 -3.097 -1.874 1.00 98.75 98 LEU A CA 1
ATOM 798 C C . LEU A 1 98 ? 5.668 -4.283 -2.271 1.00 98.75 98 LEU A C 1
ATOM 800 O O . LEU A 1 98 ? 5.646 -4.649 -3.450 1.00 98.75 98 LEU A O 1
ATOM 804 N N . PRO A 1 99 ? 4.939 -4.899 -1.325 1.00 98.44 99 PRO A N 1
ATOM 805 C CA . PRO A 1 99 ? 3.972 -5.931 -1.667 1.00 98.44 99 PRO A CA 1
ATOM 806 C C . PRO A 1 99 ? 2.782 -5.322 -2.416 1.00 98.44 99 PRO A C 1
ATOM 808 O O . PRO A 1 99 ? 2.385 -4.199 -2.135 1.00 98.44 99 PRO A O 1
ATOM 811 N N . GLU A 1 100 ? 2.181 -6.086 -3.327 1.00 98.69 100 GLU A N 1
ATOM 812 C CA . GLU A 1 100 ? 0.847 -5.783 -3.877 1.00 98.69 100 GLU A CA 1
ATOM 813 C C . GLU A 1 100 ? -0.198 -6.745 -3.306 1.00 98.69 100 GLU A C 1
ATOM 815 O O . GLU A 1 100 ? -1.273 -6.329 -2.883 1.00 98.69 100 GLU A O 1
ATOM 820 N N . TRP A 1 101 ? 0.145 -8.030 -3.206 1.00 98.88 101 TRP A N 1
ATOM 821 C CA . TRP A 1 101 ? -0.617 -9.033 -2.466 1.00 98.88 101 TRP A CA 1
ATOM 822 C C . TRP A 1 101 ? 0.343 -9.820 -1.583 1.00 98.88 101 TRP A C 1
ATOM 824 O O . TRP A 1 101 ? 1.299 -10.420 -2.084 1.00 98.88 101 TRP A O 1
ATOM 834 N N . ALA A 1 102 ? 0.097 -9.822 -0.274 1.00 98.75 102 ALA A N 1
ATOM 835 C CA . ALA A 1 102 ? 0.961 -10.494 0.692 1.00 98.75 102 ALA A CA 1
ATOM 836 C C . ALA A 1 102 ? 0.171 -11.478 1.557 1.00 98.75 102 ALA A C 1
ATOM 838 O O . ALA A 1 102 ? -0.849 -11.101 2.124 1.00 98.75 102 ALA A O 1
ATOM 839 N N . SER A 1 103 ? 0.630 -12.735 1.638 1.00 98.62 103 SER A N 1
ATOM 840 C CA . SER A 1 103 ? 0.085 -13.773 2.536 1.00 98.62 103 SER A CA 1
ATOM 841 C C . SER A 1 103 ? 1.006 -15.011 2.626 1.00 98.62 103 SER A C 1
ATOM 843 O O . SER A 1 103 ? 0.902 -15.924 1.792 1.00 98.62 103 SER A O 1
ATOM 845 N N . PRO A 1 104 ? 1.924 -15.061 3.614 1.00 98.44 104 PRO A N 1
ATOM 846 C CA . PRO A 1 104 ? 2.410 -13.904 4.366 1.00 98.44 104 PRO A CA 1
ATOM 847 C C . PRO A 1 104 ? 3.455 -13.087 3.576 1.00 98.44 104 PRO A C 1
ATOM 849 O O . PRO A 1 104 ? 3.579 -11.890 3.806 1.00 98.44 104 PRO A O 1
ATOM 852 N N . GLY A 1 105 ? 4.185 -13.704 2.639 1.00 98.62 105 GLY A N 1
ATOM 853 C CA . GLY A 1 105 ? 5.128 -13.026 1.735 1.00 98.62 105 GLY A CA 1
ATOM 854 C C . GLY A 1 105 ? 4.472 -12.657 0.403 1.00 98.62 105 GLY A C 1
ATOM 855 O O . GLY A 1 105 ? 3.252 -12.756 0.279 1.00 98.62 105 GLY A O 1
ATOM 856 N N . HIS A 1 106 ? 5.265 -12.282 -0.606 1.00 98.75 106 HIS A N 1
ATOM 857 C CA . HIS A 1 106 ? 4.760 -11.951 -1.950 1.00 98.75 106 HIS A CA 1
ATOM 858 C C . HIS A 1 106 ? 3.943 -13.097 -2.558 1.00 98.75 106 HIS A C 1
ATOM 860 O O . HIS A 1 106 ? 4.384 -14.248 -2.592 1.00 98.75 106 HIS A O 1
ATOM 866 N N . ARG A 1 107 ? 2.750 -12.786 -3.074 1.00 98.69 107 ARG A N 1
ATOM 867 C CA . ARG A 1 107 ? 1.853 -13.753 -3.719 1.00 98.69 107 ARG A CA 1
ATOM 868 C C . ARG A 1 107 ? 1.403 -13.247 -5.080 1.00 98.69 107 ARG A C 1
ATOM 870 O O . ARG A 1 107 ? 1.068 -12.078 -5.235 1.00 98.69 107 ARG A O 1
ATOM 877 N N . GLY A 1 108 ? 1.367 -14.161 -6.051 1.00 98.00 108 GLY A N 1
ATOM 878 C CA . GLY A 1 108 ? 0.893 -13.905 -7.412 1.00 98.00 108 GLY A CA 1
ATOM 879 C C . GLY A 1 108 ? -0.618 -13.717 -7.444 1.00 98.00 108 GLY A C 1
ATOM 880 O O . GLY A 1 108 ? -1.334 -14.670 -7.735 1.00 98.00 108 GLY A O 1
ATOM 881 N N . CYS A 1 109 ? -1.106 -12.535 -7.080 1.00 96.19 109 CYS A N 1
ATOM 882 C CA . CYS A 1 109 ? -2.531 -12.246 -7.045 1.00 96.19 109 CYS A CA 1
ATOM 883 C C . CYS A 1 109 ? -2.803 -10.761 -7.290 1.00 96.19 109 CYS A C 1
ATOM 885 O O . CYS A 1 109 ? -2.231 -9.883 -6.650 1.00 96.19 109 CYS A O 1
ATOM 887 N N . MET A 1 110 ? -3.726 -10.547 -8.223 1.00 97.56 110 MET A N 1
ATOM 888 C CA . MET A 1 110 ? -4.198 -9.286 -8.795 1.00 97.56 110 MET A CA 1
ATOM 889 C C . MET A 1 110 ? -3.125 -8.450 -9.519 1.00 97.56 110 MET A C 1
ATOM 891 O O . MET A 1 110 ? -2.017 -8.915 -9.786 1.00 97.56 110 MET A O 1
ATOM 895 N N . VAL A 1 111 ? -3.519 -7.261 -9.982 1.00 98.56 111 VAL A N 1
ATOM 896 C CA . VAL A 1 111 ? -2.755 -6.397 -10.897 1.00 98.56 111 VAL A CA 1
ATOM 897 C C . VAL A 1 111 ? -2.549 -5.003 -10.295 1.00 98.56 111 VAL A C 1
ATOM 899 O O . VAL A 1 111 ? -3.003 -4.731 -9.185 1.00 98.56 111 VAL A O 1
ATOM 902 N N . GLY A 1 112 ? -1.882 -4.121 -11.042 1.00 98.12 112 GLY A N 1
ATOM 903 C CA . GLY A 1 112 ? -1.626 -2.741 -10.626 1.00 98.12 112 GLY A CA 1
ATOM 904 C C . GLY A 1 112 ? -0.339 -2.593 -9.820 1.00 98.12 112 GLY A C 1
ATOM 905 O O . GLY A 1 112 ? 0.433 -3.541 -9.683 1.00 98.12 112 GLY A O 1
ATOM 906 N N . ASN A 1 113 ? -0.059 -1.365 -9.392 1.00 98.69 113 ASN A N 1
ATOM 907 C CA . ASN A 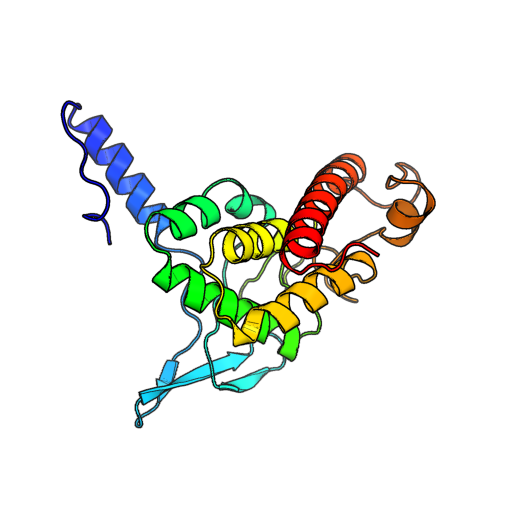1 113 ? 1.052 -1.018 -8.513 1.00 98.69 113 ASN A CA 1
ATOM 908 C C . ASN A 1 113 ? 0.519 -0.143 -7.362 1.00 98.69 113 ASN A C 1
ATOM 910 O O . ASN A 1 113 ? 1.125 0.854 -6.962 1.00 98.69 113 ASN A O 1
ATOM 914 N N . ASN A 1 114 ? -0.655 -0.544 -6.862 1.00 98.88 114 ASN A N 1
ATOM 915 C CA . ASN A 1 114 ? -1.526 0.205 -5.960 1.00 98.88 114 ASN A CA 1
ATOM 916 C C . ASN A 1 114 ? -0.916 0.388 -4.557 1.00 98.88 114 ASN A C 1
ATOM 918 O O . ASN A 1 114 ? -1.412 1.194 -3.765 1.00 98.88 114 ASN A O 1
ATOM 922 N N . SER A 1 115 ? 0.194 -0.297 -4.254 1.00 98.81 115 SER A N 1
ATOM 923 C CA . SER A 1 115 ? 1.091 0.065 -3.147 1.00 98.81 115 SER A CA 1
ATOM 924 C C . SER A 1 115 ? 1.489 1.549 -3.187 1.00 98.81 115 SER A C 1
ATOM 926 O O . SER A 1 115 ? 1.559 2.187 -2.135 1.00 98.81 115 SER A O 1
ATOM 928 N N . ALA A 1 116 ? 1.645 2.135 -4.383 1.00 98.88 116 ALA A N 1
ATOM 929 C CA . ALA A 1 116 ? 1.903 3.559 -4.564 1.00 98.88 116 ALA A CA 1
ATOM 930 C C . ALA A 1 116 ? 0.766 4.438 -4.023 1.00 98.88 116 ALA A C 1
ATOM 932 O O . ALA A 1 116 ? 1.022 5.432 -3.351 1.00 98.88 116 ALA A O 1
ATOM 933 N N . SER A 1 117 ? -0.493 4.062 -4.254 1.00 98.94 117 SER A N 1
ATOM 934 C CA . SER A 1 117 ? -1.649 4.765 -3.690 1.00 98.94 117 SER A CA 1
ATOM 935 C C . SER A 1 117 ? -1.685 4.690 -2.164 1.00 98.94 117 SER A C 1
ATOM 937 O O . SER A 1 117 ? -1.798 5.721 -1.498 1.00 98.94 117 SER A O 1
ATOM 939 N N . VAL A 1 118 ? -1.522 3.485 -1.607 1.00 98.94 118 VAL A N 1
ATOM 940 C CA . VAL A 1 118 ? -1.541 3.248 -0.154 1.00 98.94 118 VAL A CA 1
ATOM 941 C C . VAL A 1 118 ? -0.479 4.086 0.560 1.00 98.94 118 VAL A C 1
ATOM 943 O O . VAL A 1 118 ? -0.782 4.765 1.544 1.00 98.94 118 VAL A O 1
ATOM 946 N N . VAL A 1 119 ? 0.750 4.066 0.042 1.00 98.94 119 VAL A N 1
ATOM 947 C CA . VAL A 1 119 ? 1.884 4.808 0.600 1.00 98.94 119 VAL A CA 1
ATOM 948 C C . VAL A 1 119 ? 1.708 6.313 0.402 1.00 98.94 119 VAL A C 1
ATOM 950 O O . VAL A 1 119 ? 1.856 7.080 1.356 1.00 98.94 119 VAL A O 1
ATOM 953 N N . SER A 1 120 ? 1.351 6.762 -0.805 1.00 98.88 120 SER A N 1
ATOM 954 C CA . SER A 1 120 ? 1.165 8.187 -1.081 1.00 98.88 120 SER A CA 1
ATOM 955 C C . SER A 1 120 ? 0.053 8.805 -0.241 1.00 98.88 120 SER A C 1
ATOM 957 O O . SER A 1 120 ? 0.254 9.889 0.304 1.00 98.88 120 SER A O 1
ATOM 959 N N . ASP A 1 121 ? -1.098 8.143 -0.089 1.00 98.94 121 ASP A N 1
ATOM 960 C CA . ASP A 1 121 ? -2.207 8.668 0.718 1.00 98.94 121 ASP A CA 1
ATOM 961 C C . ASP A 1 121 ? -1.790 8.858 2.186 1.00 98.94 121 ASP A C 1
ATOM 963 O O . ASP A 1 121 ? -2.071 9.901 2.780 1.00 98.94 121 ASP A O 1
ATOM 967 N N . ALA A 1 122 ? -1.053 7.895 2.753 1.00 98.94 122 ALA A N 1
ATOM 968 C CA . ALA A 1 122 ? -0.537 7.985 4.118 1.00 98.94 122 ALA A CA 1
ATOM 969 C C . ALA A 1 122 ? 0.503 9.111 4.285 1.00 98.94 122 ALA A C 1
ATOM 971 O O . ALA A 1 122 ? 0.402 9.900 5.229 1.00 98.94 122 ALA A O 1
ATOM 972 N N . ILE A 1 123 ? 1.452 9.255 3.349 1.00 98.81 123 ILE A N 1
ATOM 973 C CA . ILE A 1 123 ? 2.464 10.329 3.382 1.00 98.81 123 ILE A CA 1
ATOM 974 C C . ILE A 1 123 ? 1.798 11.706 3.267 1.00 98.81 123 ILE A C 1
ATOM 976 O O . ILE A 1 123 ? 2.112 12.634 4.018 1.00 98.81 123 ILE A O 1
ATOM 980 N N . LEU A 1 124 ? 0.873 11.871 2.317 1.00 98.75 124 LEU A N 1
ATOM 981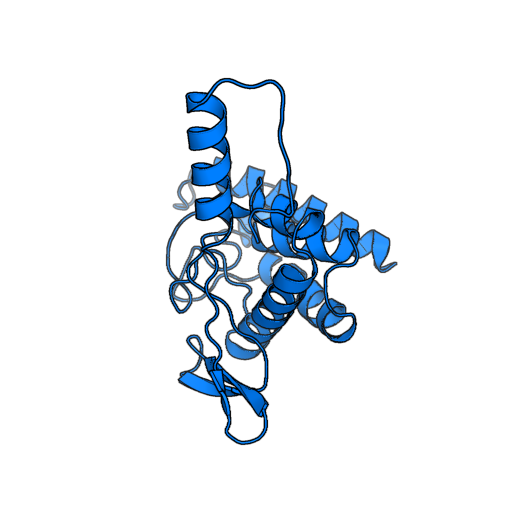 C CA . LEU A 1 124 ? 0.215 13.153 2.065 1.00 98.75 124 LEU A CA 1
ATOM 982 C C . LEU A 1 124 ? -0.641 13.596 3.260 1.00 98.75 124 LEU A C 1
ATOM 984 O O . LEU A 1 124 ? -0.659 14.790 3.565 1.00 98.75 124 LEU A O 1
ATOM 988 N N . LYS A 1 125 ? -1.271 12.647 3.968 1.00 98.81 125 LYS A N 1
ATOM 989 C CA . LYS A 1 125 ? -2.060 12.883 5.191 1.00 98.81 125 LYS A CA 1
ATOM 990 C C . LYS A 1 125 ? -1.230 12.941 6.482 1.00 98.81 125 LYS A C 1
ATOM 992 O O . LYS A 1 125 ? -1.806 13.164 7.541 1.00 98.81 125 LYS A O 1
ATOM 997 N N . GLY A 1 126 ? 0.095 12.782 6.410 1.00 98.56 126 GLY A N 1
ATOM 998 C CA . GLY A 1 126 ? 0.988 12.882 7.573 1.00 98.56 126 GLY A CA 1
ATOM 999 C C . GLY A 1 126 ? 0.891 11.703 8.546 1.00 98.56 126 GLY A C 1
ATOM 1000 O O . GLY A 1 126 ? 1.087 11.884 9.742 1.00 98.56 126 GLY A O 1
ATOM 1001 N N . VAL A 1 127 ? 0.540 10.517 8.044 1.00 98.75 127 VAL A N 1
ATOM 1002 C CA . VAL A 1 127 ? 0.386 9.288 8.841 1.00 98.75 127 VAL A CA 1
ATOM 1003 C C . VAL A 1 127 ? 1.671 8.458 8.872 1.00 98.75 127 VAL A C 1
ATOM 1005 O O . VAL A 1 127 ? 1.938 7.764 9.849 1.00 98.75 127 VAL A O 1
ATOM 1008 N N . THR A 1 128 ? 2.467 8.516 7.807 1.00 98.81 128 THR A N 1
ATOM 1009 C CA . THR A 1 128 ? 3.733 7.783 7.695 1.00 98.81 128 THR A CA 1
ATOM 1010 C C . THR A 1 128 ? 4.775 8.316 8.690 1.00 98.81 128 THR A C 1
ATOM 1012 O O . THR A 1 128 ? 4.963 9.534 8.730 1.00 98.81 128 THR A O 1
ATOM 1015 N N . PRO A 1 129 ? 5.478 7.448 9.450 1.00 98.50 129 PRO A N 1
ATOM 1016 C CA . PRO A 1 129 ? 6.624 7.855 10.267 1.00 98.50 129 PRO A CA 1
ATOM 1017 C C . PRO A 1 129 ? 7.691 8.567 9.428 1.00 98.50 129 PRO A C 1
ATOM 1019 O O . PRO A 1 129 ? 8.008 8.124 8.323 1.00 98.50 129 PRO A O 1
ATOM 1022 N N . GLU A 1 130 ? 8.235 9.673 9.938 1.00 98.38 130 GLU A N 1
ATOM 1023 C CA . GLU A 1 130 ? 9.140 10.559 9.187 1.00 98.38 130 GLU A CA 1
ATOM 1024 C C . GLU A 1 130 ? 10.381 9.808 8.675 1.00 98.38 130 GLU A C 1
ATOM 1026 O O . GLU A 1 130 ? 10.804 9.987 7.532 1.00 98.38 130 GLU A O 1
ATOM 1031 N N . GLU A 1 131 ? 10.921 8.904 9.494 1.00 98.19 131 GLU A N 1
ATOM 1032 C CA . GLU A 1 131 ? 12.086 8.078 9.185 1.00 98.19 131 GLU A CA 1
ATOM 1033 C C . GLU A 1 131 ? 11.869 7.110 8.009 1.00 98.19 131 GLU A C 1
ATOM 1035 O O . GLU A 1 131 ? 12.827 6.748 7.323 1.00 98.19 131 GLU A O 1
ATOM 1040 N N . ASP A 1 132 ? 10.621 6.722 7.732 1.00 98.69 132 ASP A N 1
ATOM 1041 C CA . ASP A 1 132 ? 10.280 5.759 6.684 1.00 98.69 132 ASP A CA 1
ATOM 1042 C C . ASP A 1 132 ? 9.899 6.427 5.353 1.00 98.69 132 ASP A C 1
ATOM 1044 O O . ASP A 1 132 ? 9.903 5.763 4.312 1.00 98.69 132 ASP A O 1
ATOM 1048 N N . ILE A 1 133 ? 9.624 7.741 5.334 1.00 98.75 133 ILE A N 1
ATOM 1049 C CA . ILE A 1 133 ? 9.189 8.472 4.126 1.00 98.75 133 ILE A CA 1
ATOM 1050 C C . ILE A 1 133 ? 10.199 8.318 2.983 1.00 98.75 133 ILE A C 1
ATOM 1052 O O . ILE A 1 133 ? 9.811 8.075 1.838 1.00 98.75 133 ILE A O 1
ATOM 1056 N N . ALA A 1 134 ? 11.497 8.451 3.274 1.00 98.50 134 ALA A N 1
ATOM 1057 C CA . ALA A 1 134 ? 12.539 8.351 2.255 1.00 98.50 134 ALA A CA 1
ATOM 1058 C C . ALA A 1 134 ? 12.602 6.945 1.639 1.00 98.50 134 ALA A C 1
ATOM 1060 O O . ALA A 1 134 ? 12.624 6.820 0.413 1.00 98.50 134 ALA A O 1
ATOM 1061 N N . THR A 1 135 ? 12.566 5.905 2.481 1.00 98.81 135 THR A N 1
ATOM 1062 C CA . THR A 1 135 ? 12.554 4.499 2.053 1.00 98.81 135 THR A CA 1
ATOM 1063 C C . THR A 1 135 ? 11.317 4.191 1.214 1.00 98.81 135 THR A C 1
ATOM 1065 O O . THR A 1 135 ? 11.431 3.620 0.134 1.00 98.81 135 THR A O 1
ATOM 1068 N N . LEU A 1 136 ? 10.135 4.608 1.666 1.00 98.88 136 LEU A N 1
ATOM 1069 C CA . LEU A 1 136 ? 8.878 4.349 0.966 1.00 98.88 136 LEU A CA 1
ATOM 1070 C C . LEU A 1 136 ? 8.780 5.100 -0.368 1.00 98.88 136 LEU A C 1
ATOM 1072 O O . LEU A 1 136 ? 8.304 4.543 -1.358 1.00 98.88 136 LEU A O 1
ATOM 1076 N N . TYR A 1 137 ? 9.276 6.339 -0.437 1.00 98.69 137 TYR A N 1
ATOM 1077 C CA . TYR A 1 137 ? 9.351 7.075 -1.699 1.00 98.69 137 TYR A CA 1
ATOM 1078 C C . TYR A 1 137 ? 10.297 6.405 -2.703 1.00 98.69 137 TYR A C 1
ATOM 1080 O O . TYR A 1 137 ? 9.956 6.271 -3.879 1.00 98.69 137 TYR A O 1
ATOM 1088 N N . GLU A 1 138 ? 11.469 5.952 -2.250 1.00 98.62 138 GLU A N 1
ATOM 1089 C CA . GLU A 1 138 ? 12.390 5.178 -3.085 1.00 98.62 138 GLU A CA 1
ATOM 1090 C C . GLU A 1 138 ? 11.739 3.881 -3.581 1.00 98.62 138 GLU A C 1
ATOM 1092 O O . GLU A 1 138 ? 11.816 3.572 -4.771 1.00 98.62 138 GLU A O 1
ATOM 1097 N N . ALA A 1 139 ? 11.035 3.168 -2.701 1.00 98.75 139 ALA A N 1
ATOM 1098 C CA . ALA A 1 139 ? 10.364 1.920 -3.027 1.00 98.75 139 ALA A CA 1
ATOM 1099 C C . ALA A 1 139 ? 9.313 2.092 -4.137 1.00 98.75 139 ALA A C 1
ATOM 1101 O O . ALA A 1 139 ? 9.290 1.317 -5.098 1.00 98.75 139 ALA A O 1
ATOM 1102 N N . MET A 1 140 ? 8.499 3.154 -4.064 1.00 98.62 140 MET A N 1
ATOM 1103 C CA . MET A 1 140 ? 7.550 3.498 -5.128 1.00 98.62 140 MET A CA 1
ATOM 1104 C C . MET A 1 140 ? 8.255 3.795 -6.460 1.00 98.62 140 MET A C 1
ATOM 1106 O O . MET A 1 140 ? 7.814 3.334 -7.512 1.00 98.62 140 MET A O 1
ATOM 1110 N N . LEU A 1 141 ? 9.373 4.532 -6.441 1.00 98.31 141 LEU A N 1
ATOM 1111 C CA . LEU A 1 141 ? 10.148 4.811 -7.656 1.00 98.31 141 LEU A CA 1
ATOM 1112 C C . LEU A 1 141 ? 10.772 3.545 -8.253 1.00 98.31 141 LEU A C 1
ATOM 1114 O O . LEU A 1 141 ? 10.759 3.378 -9.474 1.00 98.31 141 LEU A O 1
ATOM 1118 N N . ALA A 1 142 ? 11.297 2.653 -7.412 1.00 98.25 142 ALA A N 1
ATOM 1119 C CA . ALA A 1 142 ? 11.882 1.389 -7.839 1.00 98.25 142 ALA A CA 1
ATOM 1120 C C . ALA A 1 142 ? 10.839 0.475 -8.502 1.00 98.25 142 ALA A C 1
ATOM 1122 O O . ALA A 1 142 ? 11.123 -0.115 -9.548 1.00 98.25 142 ALA A O 1
ATOM 1123 N N . GLY A 1 143 ? 9.620 0.413 -7.950 1.00 97.81 143 GLY A N 1
ATOM 1124 C CA . GLY A 1 143 ? 8.511 -0.384 -8.488 1.00 97.81 143 GLY A CA 1
ATOM 1125 C C . GLY A 1 143 ? 8.138 -0.037 -9.934 1.00 97.81 143 GLY A C 1
ATOM 1126 O O . GLY A 1 143 ? 7.769 -0.921 -10.704 1.00 97.81 143 GLY A O 1
ATOM 1127 N N . ARG A 1 144 ? 8.345 1.218 -10.364 1.00 97.88 144 ARG A N 1
ATOM 1128 C CA . ARG A 1 144 ? 8.072 1.673 -11.744 1.00 97.88 144 ARG A CA 1
ATOM 1129 C C . ARG A 1 144 ? 8.938 1.007 -12.817 1.00 97.88 144 ARG A C 1
ATOM 1131 O O . ARG A 1 144 ? 8.641 1.136 -14.004 1.00 97.88 144 ARG A O 1
ATOM 1138 N N . ARG A 1 145 ? 10.049 0.377 -12.425 1.00 97.88 145 ARG A N 1
ATOM 1139 C CA . ARG A 1 145 ? 11.068 -0.169 -13.340 1.00 97.88 145 ARG A CA 1
ATOM 1140 C C . ARG A 1 145 ? 11.474 -1.602 -13.008 1.00 97.88 145 ARG A C 1
ATOM 1142 O O . ARG A 1 145 ? 12.540 -2.049 -13.420 1.00 97.88 145 ARG A O 1
ATOM 1149 N N . LYS A 1 146 ? 10.690 -2.292 -12.182 1.00 97.75 146 LYS A N 1
ATOM 1150 C CA . LYS A 1 146 ? 11.005 -3.646 -11.731 1.00 97.75 146 LYS A CA 1
ATOM 1151 C C . LYS A 1 146 ? 9.732 -4.461 -11.605 1.00 97.75 146 LYS A C 1
ATOM 1153 O O . LYS A 1 146 ? 8.694 -3.950 -11.202 1.00 97.75 146 LYS A O 1
ATOM 1158 N N . VAL A 1 147 ? 9.855 -5.751 -11.879 1.00 98.62 147 VAL A N 1
ATOM 1159 C CA . VAL A 1 147 ? 8.869 -6.779 -11.545 1.00 98.62 147 VAL A CA 1
ATOM 1160 C C . VAL A 1 147 ? 9.590 -7.871 -10.766 1.00 98.62 147 VAL A C 1
ATOM 1162 O O . VAL A 1 147 ? 10.758 -8.160 -11.036 1.00 98.62 147 VAL A O 1
ATOM 1165 N N . HIS A 1 148 ? 8.930 -8.442 -9.765 1.00 98.62 148 HIS A N 1
ATOM 1166 C CA . HIS A 1 148 ? 9.516 -9.511 -8.970 1.00 98.62 148 HIS A CA 1
ATOM 1167 C C . HIS A 1 148 ? 9.750 -10.756 -9.850 1.00 98.62 148 HIS A C 1
ATOM 1169 O O . HIS A 1 148 ? 8.848 -11.149 -10.596 1.00 98.62 148 HIS A O 1
ATOM 1175 N N . PRO A 1 149 ? 10.921 -11.420 -9.763 1.00 97.38 149 PRO A N 1
ATOM 1176 C CA . PRO A 1 149 ? 11.330 -12.456 -10.722 1.00 97.38 149 PRO A CA 1
ATOM 1177 C C . PRO A 1 149 ? 10.411 -13.682 -10.757 1.00 97.38 149 PRO A C 1
ATOM 1179 O O . PRO A 1 149 ? 10.320 -14.357 -11.777 1.00 97.38 149 PRO A O 1
ATOM 1182 N N . THR A 1 150 ? 9.727 -13.980 -9.651 1.00 97.88 150 THR A N 1
ATOM 1183 C CA . THR A 1 150 ? 8.837 -15.148 -9.526 1.00 97.88 150 THR A CA 1
ATOM 1184 C C . THR A 1 150 ? 7.384 -14.789 -9.208 1.00 97.88 150 THR A C 1
ATOM 1186 O O . THR A 1 150 ? 6.545 -15.681 -9.115 1.00 97.88 150 THR A O 1
ATOM 1189 N N . VAL A 1 151 ? 7.061 -13.499 -9.037 1.00 98.56 151 VAL A N 1
ATOM 1190 C CA . VAL A 1 151 ? 5.726 -13.035 -8.621 1.00 98.56 151 VAL A CA 1
ATOM 1191 C C . VAL A 1 151 ? 5.327 -11.847 -9.489 1.00 98.56 151 VAL A C 1
ATOM 1193 O O . VAL A 1 151 ? 5.578 -10.697 -9.152 1.00 98.56 151 VAL A O 1
ATOM 1196 N N . SER A 1 152 ? 4.708 -12.119 -10.635 1.00 98.31 152 SER A N 1
ATOM 1197 C CA . SER A 1 152 ? 4.449 -11.101 -11.663 1.00 98.31 152 SER A CA 1
ATOM 1198 C C . SER A 1 152 ? 3.503 -9.968 -11.235 1.00 98.31 152 SER A C 1
ATOM 1200 O O . SER A 1 152 ? 3.452 -8.936 -11.899 1.00 98.31 152 SER A O 1
ATOM 1202 N N . SER A 1 153 ? 2.754 -10.135 -10.143 1.00 98.44 153 SER A N 1
ATOM 1203 C CA . SER A 1 153 ? 1.908 -9.091 -9.554 1.00 98.44 153 SER A CA 1
ATOM 1204 C C . SER A 1 153 ? 2.663 -8.122 -8.640 1.00 98.44 153 SER A C 1
ATOM 1206 O O . SER A 1 153 ? 2.112 -7.081 -8.319 1.00 98.44 153 SER A O 1
ATOM 1208 N N . THR A 1 154 ? 3.893 -8.432 -8.214 1.00 98.81 154 THR A N 1
ATOM 1209 C CA . THR A 1 154 ? 4.707 -7.549 -7.363 1.00 98.81 154 THR A CA 1
ATOM 1210 C C . THR A 1 154 ? 5.633 -6.696 -8.235 1.00 98.81 154 THR A C 1
ATOM 1212 O O . THR A 1 154 ? 6.455 -7.223 -8.990 1.00 98.81 154 THR A O 1
ATOM 1215 N N . GLY A 1 155 ? 5.525 -5.371 -8.116 1.00 98.50 155 GLY A N 1
ATOM 1216 C CA . GLY A 1 155 ? 6.141 -4.416 -9.043 1.00 98.50 155 GLY A CA 1
ATOM 1217 C C . GLY A 1 155 ? 5.281 -4.200 -10.294 1.00 98.50 155 GLY A C 1
ATOM 1218 O O . GLY A 1 155 ? 4.067 -4.385 -10.264 1.00 98.50 155 GLY A O 1
ATOM 1219 N N . ARG A 1 156 ? 5.894 -3.801 -11.413 1.00 98.75 156 ARG A N 1
ATOM 1220 C CA . ARG A 1 156 ? 5.181 -3.524 -12.669 1.00 98.75 156 ARG A CA 1
ATOM 1221 C C . ARG A 1 156 ? 5.535 -4.509 -13.781 1.00 98.75 156 ARG A C 1
ATOM 1223 O O . ARG A 1 156 ? 6.550 -4.365 -14.467 1.00 98.75 156 ARG A O 1
ATOM 1230 N N . LEU A 1 157 ? 4.666 -5.496 -13.996 1.00 98.81 157 LEU A N 1
ATOM 1231 C CA . LEU A 1 157 ? 4.725 -6.359 -15.177 1.00 98.81 157 LEU A CA 1
ATOM 1232 C C . LEU A 1 157 ? 4.458 -5.535 -16.445 1.00 98.81 157 LEU A C 1
ATOM 1234 O O . LEU A 1 157 ? 3.431 -4.867 -16.541 1.00 98.81 157 LEU A O 1
ATOM 1238 N N . GLY A 1 158 ? 5.363 -5.607 -17.423 1.00 98.50 158 GLY A N 1
ATOM 1239 C CA . GLY A 1 158 ? 5.257 -4.847 -18.673 1.00 98.50 158 GLY A CA 1
ATOM 1240 C C . GLY A 1 158 ? 5.636 -3.371 -18.542 1.00 98.50 158 GLY A C 1
ATOM 1241 O O . GLY A 1 158 ? 5.229 -2.562 -19.379 1.00 98.50 158 GLY A O 1
ATOM 1242 N N . HIS A 1 159 ? 6.396 -3.002 -17.505 1.00 98.69 159 HIS A N 1
ATOM 1243 C CA . HIS A 1 159 ? 6.832 -1.622 -17.298 1.00 98.69 159 HIS A CA 1
ATOM 1244 C C . HIS A 1 159 ? 7.680 -1.084 -18.454 1.00 98.69 159 HIS A C 1
ATOM 1246 O O . HIS A 1 159 ? 7.677 0.117 -18.686 1.00 98.69 159 HIS A O 1
ATOM 1252 N N . GLU A 1 160 ? 8.392 -1.936 -19.187 1.00 98.69 160 GLU A N 1
ATOM 1253 C CA . GLU A 1 160 ? 9.187 -1.559 -20.354 1.00 98.69 160 GLU A CA 1
ATOM 1254 C C . GLU A 1 160 ? 8.282 -0.993 -21.452 1.00 98.69 160 GLU A C 1
ATOM 1256 O O . GLU A 1 160 ? 8.491 0.128 -21.911 1.00 98.69 160 GLU A O 1
ATOM 1261 N N . TYR A 1 161 ? 7.211 -1.716 -21.795 1.00 98.81 161 TYR A N 1
ATOM 1262 C CA . TYR A 1 161 ? 6.208 -1.237 -22.743 1.00 98.81 161 TYR A CA 1
ATOM 1263 C C . TYR A 1 161 ? 5.522 0.027 -22.240 1.00 98.81 161 TYR A C 1
ATOM 1265 O O . TYR A 1 161 ? 5.456 1.016 -22.963 1.00 98.81 161 TYR A O 1
ATOM 1273 N N . TYR A 1 162 ? 5.063 0.021 -20.987 1.00 98.88 162 TYR A N 1
ATOM 1274 C CA . TYR A 1 162 ? 4.366 1.164 -20.408 1.00 98.88 162 TYR A CA 1
ATOM 1275 C C . TYR A 1 162 ? 5.242 2.429 -20.392 1.00 98.88 162 TYR A C 1
ATOM 1277 O O . TYR A 1 162 ? 4.796 3.490 -20.821 1.00 98.88 162 TYR A O 1
ATOM 1285 N N . ASN A 1 163 ? 6.506 2.322 -19.975 1.00 98.56 163 ASN A N 1
ATOM 1286 C CA . ASN A 1 163 ? 7.422 3.461 -19.888 1.00 98.56 163 ASN A CA 1
ATOM 1287 C C . ASN A 1 163 ? 7.856 3.987 -21.267 1.00 98.56 163 ASN A C 1
ATOM 1289 O O . ASN A 1 163 ? 8.224 5.156 -21.372 1.00 98.56 163 ASN A O 1
ATOM 1293 N N . THR A 1 164 ? 7.840 3.154 -22.313 1.00 98.56 164 THR A N 1
ATOM 1294 C CA . THR A 1 164 ? 8.222 3.557 -23.677 1.00 98.56 164 THR A CA 1
ATOM 1295 C C . THR A 1 164 ? 7.032 4.003 -24.530 1.00 98.56 164 THR A C 1
ATOM 1297 O O . THR A 1 164 ? 7.167 4.937 -25.315 1.00 98.56 164 THR A O 1
ATOM 1300 N N . LEU A 1 165 ? 5.875 3.355 -24.393 1.00 98.69 165 LEU A N 1
ATOM 1301 C CA . LEU A 1 165 ? 4.700 3.552 -25.251 1.00 98.69 165 LEU A CA 1
ATOM 1302 C C . LEU A 1 165 ? 3.564 4.320 -24.562 1.00 98.69 165 LEU A C 1
ATOM 1304 O O . LEU A 1 165 ? 2.639 4.769 -25.233 1.00 98.69 165 LEU A O 1
ATOM 1308 N N . GLY A 1 166 ? 3.602 4.449 -23.234 1.00 98.56 166 GLY A N 1
ATOM 1309 C CA . GLY A 1 166 ? 2.514 5.010 -22.426 1.00 98.56 166 GLY A CA 1
ATOM 1310 C C . GLY A 1 166 ? 1.374 4.028 -22.129 1.00 98.56 166 GLY A C 1
ATOM 1311 O O . GLY A 1 166 ? 0.390 4.414 -21.506 1.00 98.56 166 GLY A O 1
ATOM 1312 N N . TYR A 1 167 ? 1.478 2.771 -22.573 1.00 98.81 167 TYR A N 1
ATOM 1313 C CA . TYR A 1 167 ? 0.515 1.700 -22.303 1.00 98.81 167 TYR A CA 1
ATOM 1314 C C . TYR A 1 167 ? 1.154 0.316 -22.474 1.00 98.81 167 TYR A C 1
ATOM 1316 O O . TYR A 1 167 ? 2.218 0.183 -23.079 1.00 98.81 167 TYR A O 1
ATOM 1324 N N . ILE A 1 168 ? 0.495 -0.725 -21.957 1.00 98.75 168 ILE A N 1
ATOM 1325 C CA . ILE A 1 168 ? 0.860 -2.125 -22.211 1.00 98.75 168 ILE A CA 1
ATOM 1326 C C . ILE A 1 168 ? 0.058 -2.634 -23.425 1.00 98.75 168 ILE A C 1
ATOM 1328 O O . ILE A 1 168 ? -1.179 -2.677 -23.351 1.00 98.75 168 ILE A O 1
ATOM 1332 N N . PRO A 1 169 ? 0.714 -3.015 -24.541 1.00 98.69 169 PRO A N 1
ATOM 1333 C CA . PRO A 1 169 ? 0.035 -3.539 -25.721 1.00 98.69 169 PRO A CA 1
ATOM 1334 C C . PRO A 1 169 ? -0.771 -4.805 -25.431 1.00 98.69 169 PRO A C 1
ATOM 1336 O O . PRO A 1 169 ? -0.504 -5.539 -24.482 1.00 98.69 169 PRO A O 1
ATOM 1339 N N . TYR A 1 170 ? -1.779 -5.057 -26.259 1.00 98.56 170 TYR A N 1
ATOM 1340 C CA . TYR A 1 170 ? -2.656 -6.222 -26.121 1.00 98.56 170 TYR A CA 1
ATOM 1341 C C . TYR A 1 170 ? -2.011 -7.514 -26.647 1.00 98.56 170 TYR A C 1
ATOM 1343 O O . TYR A 1 170 ? -2.257 -8.601 -26.136 1.00 98.56 170 TYR A O 1
ATOM 1351 N N . ASP A 1 171 ? -1.157 -7.400 -27.658 1.00 97.88 171 ASP A N 1
ATOM 1352 C CA . ASP A 1 171 ? -0.612 -8.488 -28.471 1.00 97.88 171 ASP A CA 1
ATOM 1353 C C . ASP A 1 171 ? 0.806 -8.932 -28.061 1.00 97.88 171 ASP A C 1
ATOM 1355 O O . ASP A 1 171 ? 1.485 -9.627 -28.811 1.00 97.88 171 ASP A O 1
ATOM 1359 N N . VAL A 1 172 ? 1.250 -8.583 -26.847 1.00 98.38 172 VAL A N 1
ATOM 1360 C CA . VAL A 1 172 ? 2.601 -8.898 -26.324 1.00 98.38 172 VAL A CA 1
ATOM 1361 C C . VAL A 1 172 ? 2.614 -10.002 -25.260 1.00 98.38 172 VAL A C 1
ATOM 1363 O O . VAL A 1 172 ? 3.599 -10.173 -24.545 1.00 98.38 172 VAL A O 1
ATOM 1366 N N . GLY A 1 173 ? 1.515 -10.749 -25.124 1.00 97.94 173 GLY A N 1
ATOM 1367 C CA . GLY A 1 173 ? 1.415 -11.871 -24.181 1.00 97.94 173 GLY A CA 1
ATOM 1368 C C . GLY A 1 173 ? 1.296 -11.466 -22.706 1.00 97.94 173 GLY A C 1
ATOM 1369 O O . GLY A 1 173 ? 1.533 -12.294 -21.829 1.00 97.94 173 GLY A O 1
ATOM 1370 N N . ILE A 1 174 ? 0.929 -10.211 -22.419 1.00 98.44 174 ILE A N 1
ATOM 1371 C CA . ILE A 1 174 ? 0.635 -9.723 -21.065 1.00 98.44 174 ILE A CA 1
ATOM 1372 C C . ILE A 1 174 ? -0.874 -9.518 -20.941 1.00 98.44 174 ILE A C 1
ATOM 1374 O O . ILE A 1 174 ? -1.437 -8.628 -21.572 1.00 98.44 174 ILE A O 1
ATOM 1378 N N . ASN A 1 175 ? -1.528 -10.328 -20.110 1.00 98.50 175 ASN A N 1
ATOM 1379 C CA . ASN A 1 175 ? -2.968 -10.227 -19.885 1.00 98.50 175 ASN A CA 1
ATOM 1380 C C . ASN A 1 175 ? -3.329 -9.047 -18.964 1.00 98.50 175 ASN A C 1
ATOM 1382 O O . ASN A 1 175 ? -2.475 -8.443 -18.305 1.00 98.50 175 ASN A O 1
ATOM 1386 N N . GLU A 1 176 ? -4.623 -8.704 -18.941 1.00 98.56 176 GLU A N 1
ATOM 1387 C CA . GLU A 1 176 ? -5.183 -7.569 -18.189 1.00 98.56 176 GLU A CA 1
ATOM 1388 C C . GLU A 1 176 ? -4.482 -6.229 -18.493 1.00 98.56 176 GLU A C 1
ATOM 1390 O O . GLU A 1 176 ? -4.477 -5.308 -17.676 1.00 98.56 176 GLU A O 1
ATOM 1395 N N . ASN A 1 177 ? -3.883 -6.105 -19.679 1.00 98.62 177 ASN A N 1
ATOM 1396 C CA . ASN A 1 177 ? -3.014 -4.999 -20.075 1.00 98.62 177 ASN A CA 1
ATOM 1397 C C . ASN A 1 177 ? -3.703 -3.625 -20.000 1.00 98.62 177 ASN A C 1
ATOM 1399 O O . ASN A 1 177 ? -3.071 -2.641 -19.608 1.00 98.62 177 ASN A O 1
ATOM 1403 N N . VAL A 1 178 ? -5.007 -3.557 -20.294 1.00 98.75 178 VAL A N 1
ATOM 1404 C CA . VAL A 1 178 ? -5.809 -2.330 -20.135 1.00 98.75 178 VAL A CA 1
ATOM 1405 C C . VAL A 1 178 ? -5.941 -1.948 -18.659 1.00 98.75 178 VAL A C 1
ATOM 1407 O O . VAL A 1 178 ? -5.685 -0.801 -18.304 1.00 98.75 178 VAL A O 1
ATOM 1410 N N . ALA A 1 179 ? -6.287 -2.904 -17.789 1.00 98.81 179 ALA A N 1
ATOM 1411 C CA . ALA A 1 179 ? -6.438 -2.656 -16.354 1.00 98.81 179 ALA A CA 1
ATOM 1412 C C . ALA A 1 179 ? -5.109 -2.216 -15.725 1.00 98.81 179 ALA A C 1
ATOM 1414 O O . ALA A 1 179 ? -5.062 -1.206 -15.029 1.00 98.81 179 ALA A O 1
ATOM 1415 N N . ARG A 1 180 ? -4.015 -2.916 -16.055 1.00 98.81 180 ARG A N 1
ATOM 1416 C CA . ARG A 1 180 ? -2.656 -2.556 -15.628 1.00 98.81 180 ARG A CA 1
ATOM 1417 C C . ARG A 1 180 ? -2.282 -1.144 -16.066 1.00 98.81 180 ARG A C 1
ATOM 1419 O O . ARG A 1 180 ? -1.814 -0.373 -15.245 1.00 98.81 180 ARG A O 1
ATOM 1426 N N . THR A 1 181 ? -2.524 -0.791 -17.330 1.00 98.88 181 THR A N 1
ATOM 1427 C CA . THR A 1 181 ? -2.211 0.549 -17.856 1.00 98.88 181 THR A CA 1
ATOM 1428 C C . THR A 1 181 ? -2.951 1.644 -17.086 1.00 98.88 181 THR A C 1
ATOM 1430 O O . THR A 1 181 ? -2.343 2.641 -16.707 1.00 98.88 181 THR A O 1
ATOM 1433 N N . LEU A 1 182 ? -4.251 1.461 -16.839 1.00 98.94 182 LEU A N 1
ATOM 1434 C CA . LEU A 1 182 ? -5.069 2.458 -16.144 1.00 98.94 182 LEU A CA 1
ATOM 1435 C C . LEU A 1 182 ? -4.662 2.619 -14.675 1.00 98.94 182 LEU A C 1
ATOM 1437 O O . LEU A 1 182 ?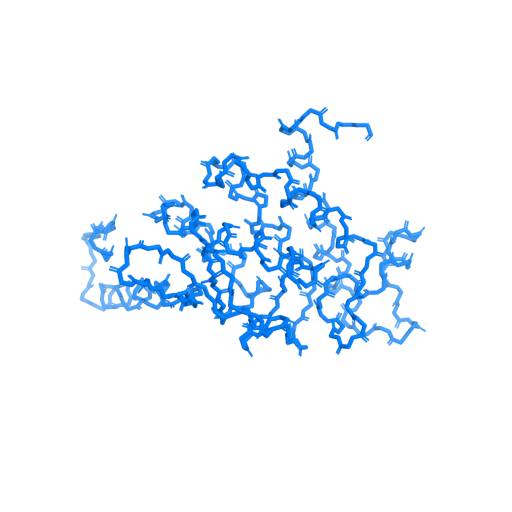 -4.536 3.748 -14.202 1.00 98.94 182 LEU A O 1
ATOM 1441 N N . GLU A 1 183 ? -4.427 1.514 -13.963 1.00 98.88 183 GLU A N 1
ATOM 1442 C CA . GLU A 1 183 ? -3.974 1.576 -12.570 1.00 98.88 183 GLU A CA 1
ATOM 1443 C C . GLU A 1 183 ? -2.542 2.129 -12.477 1.00 98.88 183 GLU A C 1
ATOM 1445 O O . GLU A 1 183 ? -2.306 3.019 -11.670 1.00 98.88 183 GLU A O 1
ATOM 1450 N N . TYR A 1 184 ? -1.621 1.766 -13.382 1.00 98.88 184 TYR A N 1
ATOM 1451 C CA . TYR A 1 184 ? -0.272 2.354 -13.422 1.00 98.88 184 TYR A CA 1
ATOM 1452 C C . TYR A 1 184 ? -0.282 3.867 -13.661 1.00 98.88 184 TYR A C 1
ATOM 1454 O O . TYR A 1 184 ? 0.527 4.575 -13.059 1.00 98.88 184 TYR A O 1
ATOM 1462 N N . ALA A 1 185 ? -1.198 4.377 -14.489 1.00 98.94 185 ALA A N 1
ATOM 1463 C CA . ALA A 1 185 ? -1.348 5.815 -14.702 1.00 98.94 185 ALA A CA 1
ATOM 1464 C C . ALA A 1 185 ? -1.831 6.538 -13.433 1.00 98.94 185 ALA A C 1
ATOM 1466 O O . ALA A 1 185 ? -1.340 7.621 -13.103 1.00 98.94 185 ALA A O 1
ATOM 1467 N N . TYR A 1 186 ? -2.761 5.929 -12.694 1.00 98.94 186 TYR A N 1
ATOM 1468 C CA . TYR A 1 186 ? -3.182 6.422 -11.384 1.00 98.94 186 TYR A CA 1
ATOM 1469 C C . TYR A 1 186 ? -2.03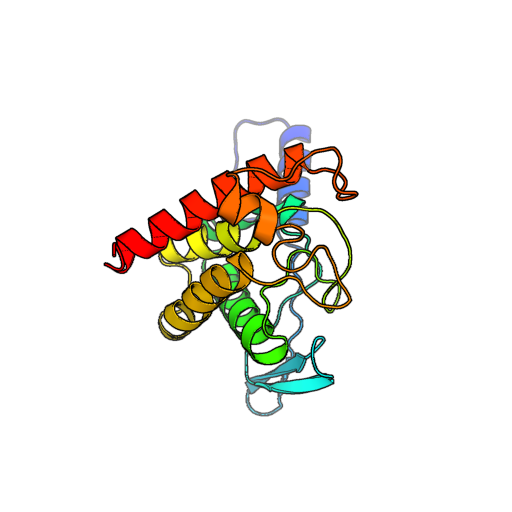8 6.368 -10.357 1.00 98.94 186 TYR A C 1
ATOM 1471 O O . TYR A 1 186 ? -1.788 7.350 -9.656 1.00 98.94 186 TYR A O 1
ATOM 1479 N N . ASP A 1 187 ? -1.285 5.272 -10.326 1.00 98.88 187 ASP A N 1
ATOM 1480 C CA . ASP A 1 187 ? -0.144 5.093 -9.429 1.00 98.88 187 ASP A CA 1
ATOM 1481 C C . ASP A 1 187 ? 0.976 6.106 -9.727 1.00 98.88 187 ASP A C 1
ATOM 1483 O O . ASP A 1 187 ? 1.572 6.671 -8.810 1.00 98.88 187 ASP A O 1
ATOM 1487 N N . ASP A 1 188 ? 1.234 6.419 -11.002 1.00 98.88 188 ASP A N 1
ATOM 1488 C CA . ASP A 1 188 ? 2.166 7.483 -11.393 1.00 98.88 188 ASP A CA 1
ATOM 1489 C C . ASP A 1 188 ? 1.708 8.859 -10.895 1.00 98.88 188 ASP A C 1
ATOM 1491 O O . ASP A 1 188 ? 2.532 9.650 -10.422 1.00 98.88 188 ASP A O 1
ATOM 1495 N N . TRP A 1 189 ? 0.402 9.144 -10.937 1.00 98.81 189 TRP A N 1
ATOM 1496 C CA . TRP A 1 189 ? -0.151 10.359 -10.340 1.00 98.81 189 TRP A CA 1
ATOM 1497 C C . TRP A 1 189 ? 0.066 10.388 -8.819 1.00 98.81 189 TRP A C 1
ATOM 1499 O O . TRP A 1 189 ? 0.499 11.418 -8.294 1.00 98.81 189 TRP A O 1
ATOM 1509 N N . CYS A 1 190 ? -0.157 9.272 -8.114 1.00 98.88 190 CYS A N 1
ATOM 1510 C CA . CYS A 1 190 ? 0.096 9.156 -6.673 1.00 98.88 190 CYS A CA 1
ATOM 1511 C C . CYS A 1 190 ? 1.559 9.457 -6.327 1.00 98.88 190 CYS A C 1
ATOM 1513 O O . CYS A 1 190 ? 1.835 10.204 -5.382 1.00 98.88 190 CYS A O 1
ATOM 1515 N N . ILE A 1 191 ? 2.502 8.918 -7.102 1.00 98.69 191 ILE A N 1
ATOM 1516 C CA . ILE A 1 191 ? 3.939 9.165 -6.921 1.00 98.69 191 ILE A CA 1
ATOM 1517 C C . ILE A 1 191 ? 4.267 10.635 -7.196 1.00 98.69 191 ILE A C 1
ATOM 1519 O O . ILE A 1 191 ? 4.997 11.257 -6.422 1.00 98.69 191 ILE A O 1
ATOM 1523 N N . ALA A 1 192 ? 3.688 11.226 -8.246 1.00 98.50 192 ALA A N 1
ATOM 1524 C CA . ALA A 1 192 ? 3.885 12.635 -8.580 1.00 98.50 192 ALA A CA 1
ATOM 1525 C C . ALA A 1 192 ? 3.400 13.583 -7.466 1.00 98.50 192 ALA A C 1
ATOM 1527 O O . ALA A 1 192 ? 4.046 14.599 -7.200 1.00 98.50 192 ALA A O 1
ATOM 1528 N N . GLN A 1 193 ? 2.304 13.254 -6.768 1.00 98.69 193 GLN A N 1
ATOM 1529 C CA . GLN A 1 193 ? 1.842 14.051 -5.624 1.00 98.69 193 GLN A CA 1
ATOM 1530 C C . GLN A 1 193 ? 2.847 14.035 -4.465 1.00 98.69 193 GLN A C 1
ATOM 1532 O O . GLN A 1 193 ? 3.132 15.085 -3.882 1.00 98.69 193 GLN A O 1
ATOM 1537 N N . VAL A 1 194 ? 3.426 12.873 -4.149 1.00 98.50 194 VAL A N 1
ATOM 1538 C CA . VAL A 1 194 ? 4.462 12.778 -3.108 1.00 98.50 194 VAL A CA 1
ATOM 1539 C C . VAL A 1 194 ? 5.733 13.494 -3.546 1.00 98.50 194 VAL A C 1
ATOM 1541 O O . VAL A 1 194 ? 6.286 14.268 -2.769 1.00 98.50 194 VAL A O 1
ATOM 1544 N N . ALA A 1 195 ? 6.155 13.328 -4.802 1.00 98.31 195 ALA A N 1
ATOM 1545 C CA . ALA A 1 195 ? 7.295 14.046 -5.362 1.00 98.31 195 ALA A CA 1
ATOM 1546 C C . ALA A 1 195 ? 7.135 15.568 -5.199 1.00 98.31 195 ALA A C 1
ATOM 1548 O O . ALA A 1 195 ? 8.046 16.239 -4.715 1.00 98.31 195 ALA A O 1
ATOM 1549 N N . LYS A 1 196 ? 5.943 16.106 -5.496 1.00 98.06 196 LYS A N 1
ATOM 1550 C CA . LYS A 1 196 ? 5.608 17.520 -5.278 1.00 98.06 196 LYS A CA 1
ATOM 1551 C C . LYS A 1 196 ? 5.692 17.922 -3.802 1.00 98.06 196 LYS A C 1
ATOM 1553 O O . LYS A 1 196 ? 6.290 18.952 -3.505 1.00 98.06 196 LYS A O 1
ATOM 1558 N N . LYS A 1 197 ? 5.133 17.124 -2.880 1.00 96.81 197 LYS A N 1
ATOM 1559 C CA . LYS A 1 197 ? 5.216 17.384 -1.426 1.00 96.81 197 LYS A CA 1
ATOM 1560 C C . LYS A 1 197 ? 6.666 17.411 -0.930 1.00 96.81 197 LYS A C 1
ATOM 1562 O O . LYS A 1 197 ? 6.990 18.227 -0.076 1.00 96.81 197 LYS A O 1
ATOM 1567 N N . LEU A 1 198 ? 7.524 16.550 -1.477 1.00 96.62 198 LEU A N 1
ATOM 1568 C CA . LEU A 1 198 ? 8.939 16.438 -1.110 1.00 96.62 198 LEU A CA 1
ATOM 1569 C C . LEU A 1 198 ? 9.861 17.408 -1.872 1.00 96.62 198 LEU A C 1
ATOM 1571 O O . LEU A 1 198 ? 11.075 17.346 -1.696 1.00 96.62 198 LEU A O 1
ATOM 1575 N N . GLY A 1 199 ? 9.326 18.270 -2.746 1.00 96.50 199 GLY A N 1
ATOM 1576 C CA . GLY A 1 199 ? 10.133 19.189 -3.559 1.00 96.50 199 GLY A CA 1
ATOM 1577 C C . GLY A 1 199 ? 11.000 18.500 -4.626 1.00 96.50 199 GLY A C 1
ATOM 1578 O O . GLY A 1 199 ? 12.001 19.061 -5.061 1.00 96.50 199 GLY A O 1
ATOM 1579 N N . LYS A 1 200 ? 10.636 17.286 -5.052 1.00 91.56 200 LYS A N 1
ATOM 1580 C CA . LYS A 1 200 ? 11.357 16.458 -6.035 1.00 91.56 200 LYS A CA 1
ATOM 1581 C C . LYS A 1 200 ? 10.704 16.530 -7.421 1.00 91.56 200 LYS A C 1
ATOM 1583 O O . LYS A 1 200 ? 10.256 15.520 -7.950 1.00 91.56 200 LYS A O 1
ATOM 1588 N N . THR A 1 201 ? 10.592 17.730 -7.987 1.00 72.69 201 THR A N 1
ATOM 1589 C CA . THR A 1 201 ? 9.843 17.991 -9.237 1.00 72.69 201 THR A CA 1
ATOM 1590 C C . THR A 1 201 ? 10.678 17.932 -10.522 1.00 72.69 201 THR A C 1
ATOM 1592 O O . THR A 1 201 ? 10.180 18.348 -11.566 1.00 72.69 201 THR A O 1
ATOM 1595 N N . ASN A 1 202 ? 11.922 17.453 -10.450 1.00 49.72 202 ASN A N 1
ATOM 1596 C CA . ASN A 1 202 ? 12.841 17.350 -11.589 1.00 49.72 202 ASN A CA 1
ATOM 1597 C C . ASN A 1 202 ? 12.957 15.911 -12.088 1.00 49.72 202 ASN A C 1
ATOM 1599 O O . ASN A 1 202 ? 13.034 15.007 -11.223 1.00 49.72 202 ASN A O 1
#

Sequence (202 aa):
MLGRIEVEGGTTDQYRTFYSCLYRSTLFPRKFYEIDKNGNILHYSPYNGEVLPGYMYTDTGFWDTFRSLFPLLNLVYPSVNAEIQAGLANAYRESGFLPEWASPGHRGCMVGNNSASVVSDAILKGVTPEEDIATLYEAMLAGRRKVHPTVSSTGRLGHEYYNTLGYIPYDVGINENVARTLEYAYDDWCIAQVAKKLGKTN

Radius of gyration: 17.94 Å; chains: 1; bounding box: 48×35×55 Å